Protein AF-A0A2W1LU30-F1 (afdb_monomer)

Sequence (234 aa):
MCTVCAIFALTLAGCGSKTKSFQGQIEEITTDKLVVDCTDEVNKGKKGDINAIGYGCSVQLTPVTTYSDEAGNKLAVKDLTDGAMVNITLAKPVNIRSGFESDKPLVLTAQEVVVLSRSPVTSVDQIIAAIEGQGITLSERASRSKSVFERTLQGVEPEVFTIPDEGELYIFAFSSEQEQLEGWSEFLDQTATADMVAYKNYNIDSFLILFAYKNLETDADRKIQHAIDELSEW

Nearest PDB structures (foldseek):
  8utm-assembly1_E  TM=4.366E-01  e=1.697E-01  synthetic construct
  3ab4-assembly1_B  TM=3.928E-01  e=1.509E-01  Corynebacterium glutamicum
  1qys-assembly1_A  TM=6.925E-01  e=3.432E+00  unclassified
  2n4e-assembly1_A  TM=6.036E-01  e=2.272E+00  synthetic construct
  3ab2-assembly3_L  TM=3.225E-01  e=6.587E-01  Corynebacterium glutamicum

Secondary structure (DSSP, 8-state):
--------------S-PPEEEEEEEEEEE-SSEEEEE-HHHHHTT--SPPPSS--EEEEE--TT-EEEETT--B--GGG--TT-EEEEEEEEEE-HHHHHHSSSPP-EEEEEEEEEEPPPP--HHHHHHHHHHTTPPPEEE---S-SGGGS-BTTBPPEEEEETTTEEEEEEE-SSHHHHHHHHHHHHHHHTTS-PPPEEEEEETTEEEEEEES-SS-SHHHHHHHHHHHHH--

Mean predicted aligned error: 12.01 Å

Solvent-accessible surface area (backbone atoms only — not comparable to full-atom values): 13619 Å² total; per-residue (Å²): 144,82,88,76,85,80,75,80,77,82,76,82,76,77,60,92,63,56,40,44,59,52,65,30,37,28,74,42,80,56,100,49,36,36,30,27,40,33,42,67,64,45,50,57,80,65,83,77,92,75,74,95,67,82,38,74,41,61,30,34,54,50,98,77,40,44,40,25,41,82,87,64,51,80,52,54,81,85,71,61,52,67,53,16,33,30,40,40,31,38,68,59,65,42,52,63,39,55,34,79,77,39,98,50,89,63,85,42,43,40,37,32,41,33,40,73,42,75,40,73,73,85,51,69,66,60,55,50,54,36,32,38,71,59,75,46,64,80,39,82,46,84,85,79,76,79,51,85,76,52,50,66,38,90,85,38,62,45,50,37,31,37,34,84,90,42,31,38,39,27,41,34,76,44,97,33,46,68,54,26,53,50,25,50,53,47,51,52,63,76,42,71,85,54,93,70,74,59,66,51,78,48,78,55,65,20,29,40,35,38,40,38,49,68,46,91,90,51,68,59,60,62,37,45,48,50,26,52,42,58,68,74,54,129

Organism: NCBI:txid1803190

pLDDT: mean 86.54, std 13.85, range [30.64, 97.94]

Radius of gyration: 23.98 Å; Cα contacts (8 Å, |Δi|>4): 407; chains: 1; bounding box: 54×62×62 Å

Structure (mmCIF, N/CA/C/O backbone):
data_AF-A0A2W1LU30-F1
#
_entry.id   AF-A0A2W1LU30-F1
#
loop_
_atom_site.group_PDB
_atom_site.id
_atom_site.type_symbol
_atom_site.label_atom_id
_atom_site.label_alt_id
_atom_site.label_comp_id
_atom_site.label_asym_id
_atom_site.label_entity_id
_atom_site.label_seq_id
_atom_site.pdbx_PDB_ins_code
_atom_site.Cartn_x
_atom_site.Cartn_y
_atom_site.Cartn_z
_atom_site.occupancy
_atom_site.B_iso_or_equiv
_atom_site.auth_seq_id
_atom_site.auth_comp_id
_atom_site.auth_asym_id
_atom_site.auth_atom_id
_atom_site.pdbx_PDB_model_num
ATOM 1 N N . MET A 1 1 ? 6.811 -47.210 32.006 1.00 44.22 1 MET A N 1
ATOM 2 C CA . MET A 1 1 ? 5.354 -47.144 32.248 1.00 44.22 1 MET A CA 1
ATOM 3 C C . MET A 1 1 ? 5.058 -45.879 33.030 1.00 44.22 1 MET A C 1
ATOM 5 O O . MET A 1 1 ? 5.464 -45.808 34.177 1.00 44.22 1 MET A O 1
ATOM 9 N N . CYS A 1 2 ? 4.437 -44.887 32.396 1.00 30.64 2 CYS A N 1
ATOM 10 C CA . CYS A 1 2 ? 3.385 -44.057 32.989 1.00 30.64 2 CYS A CA 1
ATOM 11 C C . CYS A 1 2 ? 2.866 -43.108 31.909 1.00 30.64 2 CYS A C 1
ATOM 13 O O . CYS A 1 2 ? 3.496 -42.122 31.542 1.00 30.64 2 CYS A O 1
ATOM 15 N N . THR A 1 3 ? 1.723 -43.506 31.372 1.00 44.31 3 THR A N 1
ATOM 16 C CA . THR A 1 3 ? 0.803 -42.725 30.562 1.00 44.31 3 THR A CA 1
ATOM 17 C C . THR A 1 3 ? 0.404 -41.454 31.301 1.00 44.31 3 THR A C 1
ATOM 19 O O . THR A 1 3 ? -0.128 -41.550 32.402 1.00 44.31 3 THR A O 1
ATOM 22 N N . VAL A 1 4 ? 0.553 -40.292 30.667 1.00 39.97 4 VAL A N 1
ATOM 23 C CA . VAL A 1 4 ? -0.353 -39.160 30.897 1.00 39.97 4 VAL A CA 1
ATOM 24 C C . VAL A 1 4 ? -0.653 -38.540 29.535 1.00 39.97 4 VAL A C 1
ATOM 26 O O . VAL A 1 4 ? 0.064 -37.677 29.040 1.00 39.97 4 VAL A O 1
ATOM 29 N N . CYS A 1 5 ? -1.719 -39.038 28.907 1.00 45.41 5 CYS A N 1
ATOM 30 C CA . CYS A 1 5 ? -2.469 -38.285 27.910 1.00 45.41 5 CYS A CA 1
ATOM 31 C C . CYS A 1 5 ? -3.043 -37.056 28.619 1.00 45.41 5 CYS A C 1
ATOM 33 O O . CYS A 1 5 ? -4.018 -37.170 29.364 1.00 45.41 5 CYS A O 1
ATOM 35 N N . ALA A 1 6 ? -2.422 -35.895 28.424 1.00 42.22 6 ALA A N 1
ATOM 36 C CA . ALA A 1 6 ? -3.012 -34.625 28.812 1.00 42.22 6 ALA A CA 1
ATOM 37 C C . ALA A 1 6 ? -4.160 -34.328 27.839 1.00 42.22 6 ALA A C 1
ATOM 39 O O . ALA A 1 6 ? -3.969 -33.793 26.750 1.00 42.22 6 ALA A O 1
ATOM 40 N N . ILE A 1 7 ? -5.357 -34.758 28.234 1.00 44.28 7 ILE A N 1
ATOM 41 C CA . ILE A 1 7 ? -6.623 -34.352 27.635 1.00 44.28 7 ILE A CA 1
ATOM 42 C C . ILE A 1 7 ? -6.703 -32.833 27.800 1.00 44.28 7 ILE A C 1
ATOM 44 O O . ILE A 1 7 ? -6.931 -32.332 28.902 1.00 44.28 7 ILE A O 1
ATOM 48 N N . PHE A 1 8 ? -6.473 -32.101 26.710 1.00 39.50 8 PHE A N 1
ATOM 49 C CA . PHE A 1 8 ? -6.792 -30.683 26.617 1.00 39.50 8 PHE A CA 1
ATOM 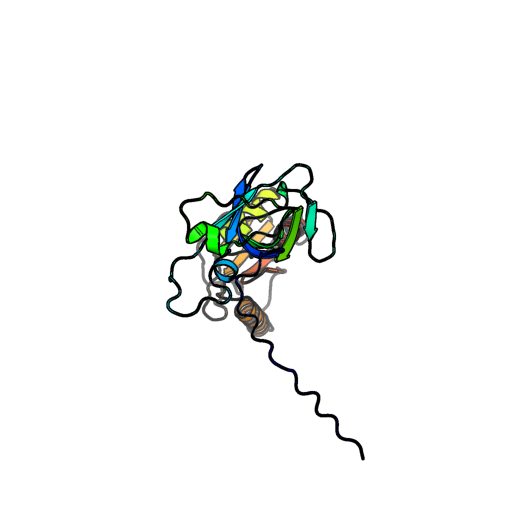50 C C . PHE A 1 8 ? -8.313 -30.565 26.741 1.00 39.50 8 PHE A C 1
ATOM 52 O O . PHE A 1 8 ? -9.061 -30.821 25.798 1.00 39.50 8 PHE A O 1
ATOM 59 N N . ALA A 1 9 ? -8.781 -30.264 27.950 1.00 44.22 9 ALA A N 1
ATOM 60 C CA . ALA A 1 9 ? -10.170 -29.935 28.192 1.00 44.22 9 ALA A CA 1
ATOM 61 C C . ALA A 1 9 ? -10.486 -28.652 27.414 1.00 44.22 9 ALA A C 1
ATOM 63 O O . ALA A 1 9 ? -10.061 -27.561 27.789 1.00 44.22 9 ALA A O 1
ATOM 64 N N . LEU A 1 10 ? -11.220 -28.805 26.311 1.00 48.62 10 LEU A N 1
ATOM 65 C CA . LEU A 1 10 ? -11.908 -27.727 25.612 1.00 48.62 10 LEU A CA 1
ATOM 66 C C . LEU A 1 10 ? -12.890 -27.078 26.590 1.00 48.62 10 LEU A C 1
ATOM 68 O O . LEU A 1 10 ? -14.040 -27.499 26.724 1.00 48.62 10 LEU A O 1
ATOM 72 N N . THR A 1 11 ? -12.442 -26.049 27.303 1.00 43.38 11 THR A N 1
ATOM 73 C CA . THR A 1 11 ? -13.349 -25.174 28.036 1.00 43.38 11 THR A CA 1
ATOM 74 C C . THR A 1 11 ? -14.041 -24.277 27.022 1.00 43.38 11 THR A C 1
ATOM 76 O O . THR A 1 11 ? -13.535 -23.224 26.641 1.00 43.38 11 THR A O 1
ATOM 79 N N . LEU A 1 12 ? -15.218 -24.716 26.580 1.00 43.59 12 LEU A N 1
ATOM 80 C CA . LEU A 1 12 ? -16.233 -23.879 25.951 1.00 43.59 12 LEU A CA 1
ATOM 81 C C . LEU A 1 12 ? -16.705 -22.824 26.965 1.00 43.59 12 LEU A C 1
ATOM 83 O O . LEU A 1 12 ? -17.729 -22.987 27.628 1.00 43.59 12 LEU A O 1
ATOM 87 N N . ALA A 1 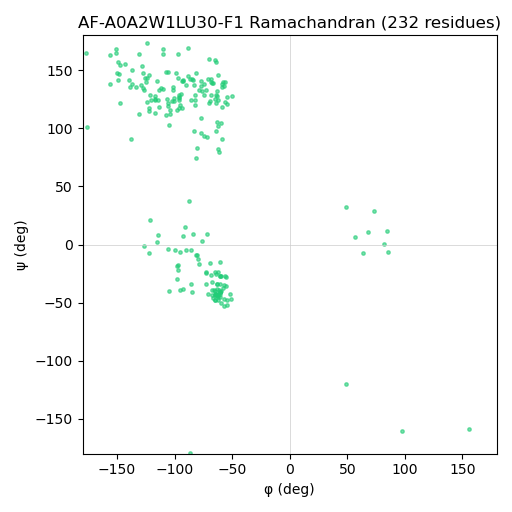13 ? -15.953 -21.734 27.103 1.00 44.53 13 ALA A N 1
ATOM 88 C CA . ALA A 1 13 ? -16.384 -20.553 27.839 1.00 44.53 13 ALA A CA 1
ATOM 89 C C . ALA A 1 13 ? -17.291 -19.697 26.940 1.00 44.53 13 ALA A C 1
ATOM 91 O O . ALA A 1 13 ? -16.897 -18.663 26.413 1.00 44.53 13 ALA A O 1
ATOM 92 N N . GLY A 1 14 ? -18.528 -20.157 26.750 1.00 45.84 14 GLY A N 1
ATOM 93 C CA . GLY A 1 14 ? -19.616 -19.343 26.216 1.00 45.84 14 GLY A CA 1
ATOM 94 C C . GLY A 1 14 ? -20.212 -18.475 27.322 1.00 45.84 14 GLY A C 1
ATOM 95 O O . GLY A 1 14 ? -21.216 -18.844 27.921 1.00 45.84 14 GLY A O 1
ATOM 96 N N . CYS A 1 15 ? -19.585 -17.337 27.596 1.00 45.91 15 CYS A N 1
ATOM 97 C CA . CYS A 1 15 ? -20.133 -16.238 28.391 1.00 45.91 15 CYS A CA 1
ATOM 98 C C . CYS A 1 15 ? -19.730 -14.955 27.667 1.00 45.91 15 CYS A C 1
ATOM 100 O O . CYS A 1 15 ? -18.585 -14.875 27.237 1.00 45.91 15 CYS A O 1
ATOM 102 N N . GLY A 1 16 ? -20.638 -13.984 27.512 1.00 57.25 16 GLY A N 1
ATOM 103 C CA . GLY A 1 16 ? -20.358 -12.689 26.875 1.00 57.25 16 GLY A CA 1
ATOM 104 C C . GLY A 1 16 ? -19.286 -11.922 27.648 1.00 57.25 16 GLY A C 1
ATOM 105 O O . GLY A 1 16 ? -19.589 -11.083 28.498 1.00 57.25 16 GLY A O 1
ATOM 106 N N . SER A 1 17 ? -18.031 -12.296 27.425 1.00 70.25 17 SER A N 1
ATOM 107 C CA . SER A 1 17 ? -16.876 -11.816 28.153 1.00 70.25 17 SER A CA 1
ATOM 108 C C . SER A 1 17 ? -16.611 -10.392 27.722 1.00 70.25 17 SER A C 1
ATOM 110 O O . SER A 1 17 ? -16.597 -10.095 26.532 1.00 70.25 17 SER A O 1
ATOM 112 N N . LYS A 1 18 ? -16.395 -9.508 28.693 1.00 86.44 18 LYS A N 1
ATOM 113 C CA . LYS A 1 18 ? -15.939 -8.154 28.403 1.00 86.44 18 LYS A CA 1
ATOM 114 C C . LYS A 1 18 ? -14.646 -8.239 27.593 1.00 86.44 18 LYS A C 1
ATOM 116 O O . LYS A 1 18 ? -13.671 -8.833 28.050 1.00 86.44 18 LYS A O 1
ATOM 121 N N . THR A 1 19 ? -14.657 -7.637 26.420 1.00 89.94 19 THR A N 1
ATOM 122 C CA . THR A 1 19 ? -13.516 -7.502 25.530 1.00 89.94 19 THR A CA 1
ATOM 123 C C . THR A 1 19 ? -12.535 -6.528 26.160 1.00 89.94 19 THR A C 1
ATOM 125 O O . THR A 1 19 ? -12.902 -5.397 26.474 1.00 89.94 19 THR A O 1
ATOM 128 N N . LYS A 1 20 ? -11.298 -6.972 26.389 1.00 94.31 20 LYS A N 1
ATOM 129 C CA . LYS A 1 20 ? -10.189 -6.092 26.786 1.00 94.31 20 LYS A CA 1
ATOM 130 C C . LYS A 1 20 ? -9.415 -5.607 25.564 1.00 94.31 20 LYS A C 1
ATOM 132 O O . LYS A 1 20 ? -9.006 -4.454 25.538 1.00 94.31 20 LYS A O 1
ATOM 137 N N . SER A 1 21 ? -9.242 -6.477 24.579 1.00 95.31 21 SER A N 1
ATOM 138 C CA . SER A 1 21 ? -8.640 -6.148 23.298 1.00 95.31 21 SER A CA 1
ATOM 139 C C . SER A 1 21 ? -9.325 -6.908 22.17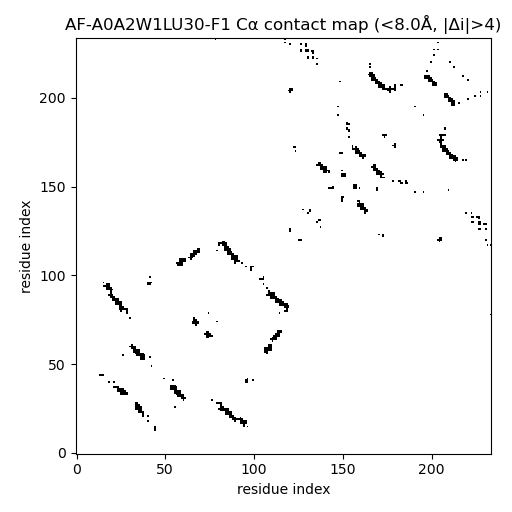2 1.00 95.31 21 SER A C 1
ATOM 141 O O . SER A 1 21 ? -9.919 -7.962 22.420 1.00 95.31 21 SER A O 1
ATOM 143 N N . PHE A 1 22 ? -9.252 -6.366 20.964 1.00 95.31 22 PHE A N 1
ATOM 144 C CA . PHE A 1 22 ? -9.747 -6.997 19.747 1.00 95.31 22 PHE A CA 1
ATOM 145 C C . PHE A 1 22 ? -8.905 -6.559 18.552 1.00 95.31 22 PHE A C 1
ATOM 147 O O . PHE A 1 22 ? -8.265 -5.509 18.595 1.00 95.31 22 PHE A O 1
ATOM 154 N N . GLN A 1 23 ? -8.918 -7.376 17.505 1.00 94.94 23 GLN A N 1
ATOM 155 C CA . GLN A 1 23 ? -8.247 -7.081 16.247 1.00 94.94 23 GLN A CA 1
ATOM 156 C C . GLN A 1 23 ? -9.272 -6.707 15.185 1.00 94.94 23 GLN A C 1
ATOM 158 O O . GLN A 1 23 ? -10.395 -7.210 15.226 1.00 94.94 23 GLN A O 1
ATOM 163 N N . GLY A 1 24 ? -8.875 -5.843 14.259 1.00 92.50 24 GLY A N 1
ATOM 164 C CA . GLY A 1 24 ? -9.727 -5.423 13.160 1.00 92.50 24 GLY A CA 1
ATOM 165 C C . GLY A 1 24 ? -9.020 -4.493 12.191 1.00 92.50 24 GLY A C 1
ATOM 166 O O . GLY A 1 24 ? -7.963 -3.943 12.507 1.00 92.50 24 GLY A O 1
ATOM 167 N N . GLN A 1 25 ? -9.617 -4.329 11.017 1.00 92.12 25 GLN A N 1
ATOM 168 C CA . GLN A 1 25 ? -9.127 -3.417 9.994 1.00 92.12 25 GLN A CA 1
ATOM 169 C C . GLN A 1 25 ? -9.628 -1.999 10.275 1.00 92.12 25 GLN A C 1
ATOM 171 O O . GLN A 1 25 ? -10.789 -1.816 10.638 1.00 92.12 25 GLN A O 1
ATOM 176 N N . ILE A 1 26 ? -8.772 -0.992 10.117 1.00 93.81 26 ILE A N 1
ATOM 177 C CA . ILE A 1 26 ? -9.197 0.408 10.168 1.00 93.81 26 ILE A CA 1
ATOM 178 C C . ILE A 1 26 ? -10.058 0.719 8.935 1.00 93.81 26 ILE A C 1
ATOM 180 O O . ILE A 1 26 ? -9.606 0.551 7.807 1.00 93.81 26 ILE A O 1
ATOM 184 N N . GLU A 1 27 ? -11.279 1.200 9.153 1.00 90.50 27 GLU A N 1
ATOM 185 C CA . GLU A 1 27 ? -12.210 1.639 8.103 1.00 90.50 27 GLU A CA 1
ATOM 186 C C . GLU A 1 27 ? -12.194 3.164 7.905 1.00 90.50 27 GLU A C 1
ATOM 188 O O . GLU A 1 27 ? -12.477 3.646 6.812 1.00 90.50 27 GLU A O 1
ATOM 193 N N . GLU A 1 28 ? -11.908 3.923 8.968 1.00 91.56 28 GLU A N 1
ATOM 194 C CA . GLU A 1 28 ? -11.875 5.391 8.952 1.00 91.56 28 GLU A CA 1
ATOM 195 C C . GLU A 1 28 ? -10.970 5.922 10.076 1.00 91.56 28 GLU A C 1
ATOM 197 O O . GLU A 1 28 ? -11.068 5.472 11.228 1.00 91.56 28 GLU A O 1
ATOM 202 N N . ILE A 1 29 ? -10.158 6.940 9.776 1.00 91.38 29 ILE A N 1
ATOM 203 C CA . ILE A 1 29 ? -9.326 7.661 10.751 1.00 91.38 29 ILE A CA 1
ATOM 204 C C . ILE A 1 29 ? -9.747 9.132 10.854 1.00 91.38 29 ILE A C 1
ATOM 206 O O . ILE A 1 29 ? -9.768 9.869 9.870 1.00 91.38 29 ILE A O 1
ATOM 210 N N . THR A 1 30 ? -9.993 9.602 12.079 1.00 88.12 30 THR A N 1
ATOM 211 C CA . THR A 1 30 ? -10.081 11.032 12.414 1.00 88.12 30 THR A CA 1
ATOM 212 C C . THR A 1 30 ? -9.101 11.387 13.533 1.00 88.12 30 THR A C 1
ATOM 214 O O . THR A 1 30 ? -8.460 10.530 14.138 1.00 88.12 30 THR A O 1
ATOM 217 N N . THR A 1 31 ? -8.980 12.679 13.850 1.00 83.62 31 THR A N 1
ATOM 218 C CA . THR A 1 31 ? -8.048 13.182 14.876 1.00 83.62 31 THR A CA 1
ATOM 219 C C . THR A 1 31 ? -8.305 12.614 16.278 1.00 83.62 31 THR A C 1
ATOM 221 O O . THR A 1 31 ? -7.398 12.567 17.106 1.00 83.62 31 THR A O 1
ATOM 224 N N . ASP A 1 32 ? -9.544 12.225 16.571 1.00 92.88 32 ASP A N 1
ATOM 225 C CA . ASP A 1 32 ? -10.025 11.823 17.894 1.00 92.88 32 ASP A CA 1
ATOM 226 C C . ASP A 1 32 ? -10.717 10.450 17.908 1.00 92.88 32 ASP A C 1
ATOM 228 O O . ASP A 1 32 ? -11.145 9.985 18.970 1.00 92.88 32 ASP A O 1
ATOM 232 N N . LYS A 1 33 ? -10.830 9.780 16.757 1.00 94.25 33 LYS A N 1
ATOM 233 C CA . LYS A 1 33 ? -11.572 8.527 16.617 1.00 94.25 33 LYS A CA 1
ATOM 234 C C . LYS A 1 33 ? -10.972 7.641 15.522 1.00 94.25 33 LYS A C 1
ATOM 236 O O . LYS A 1 33 ? -10.515 8.127 14.497 1.00 94.25 33 LYS A O 1
ATOM 241 N N . LEU A 1 34 ? -11.062 6.333 15.728 1.00 94.25 34 LEU A N 1
ATOM 242 C CA . LEU A 1 34 ? -10.897 5.305 14.702 1.00 94.25 34 LEU A CA 1
ATOM 243 C C . LEU A 1 34 ? -12.225 4.572 14.524 1.00 94.25 34 LEU A C 1
ATOM 245 O O . LEU A 1 34 ? -12.905 4.286 15.514 1.00 94.25 34 LEU A O 1
ATOM 249 N N . VAL A 1 35 ? -12.597 4.242 13.294 1.00 94.81 35 VAL A N 1
ATOM 250 C CA . VAL A 1 35 ? -13.593 3.198 13.031 1.00 94.81 35 VAL A CA 1
ATOM 251 C C . VAL A 1 35 ? -12.831 1.943 12.644 1.00 94.81 35 VAL A C 1
ATOM 253 O O . VAL A 1 35 ? -11.998 1.983 11.746 1.00 94.81 35 VAL A O 1
ATOM 256 N N . VAL A 1 36 ? -13.066 0.853 13.369 1.00 95.00 36 VAL A N 1
ATOM 257 C CA . VAL A 1 36 ? -12.367 -0.423 13.173 1.00 95.00 36 VAL A CA 1
ATOM 258 C C . VAL A 1 36 ? -13.397 -1.528 13.003 1.00 95.00 36 VAL A C 1
ATOM 260 O O . VAL A 1 36 ? -14.336 -1.593 13.802 1.00 95.00 36 VAL A O 1
ATOM 263 N N . ASP A 1 37 ? -13.213 -2.407 12.021 1.00 93.44 37 ASP A N 1
ATOM 264 C CA . ASP A 1 37 ? -14.049 -3.597 11.862 1.00 93.44 37 ASP A CA 1
ATOM 265 C C . ASP A 1 37 ? -13.960 -4.460 13.129 1.00 93.44 37 ASP A C 1
ATOM 267 O O . ASP A 1 37 ? -12.898 -4.932 13.531 1.00 93.44 37 ASP A O 1
ATOM 271 N N . CYS A 1 38 ? -15.092 -4.644 13.798 1.00 93.00 38 CYS A N 1
ATOM 272 C CA . CYS A 1 38 ? -15.219 -5.464 14.993 1.00 93.00 38 CYS A CA 1
ATOM 273 C C . CYS A 1 38 ? -16.242 -6.590 14.819 1.00 93.00 38 CYS A C 1
ATOM 275 O O . CYS A 1 38 ? -16.746 -7.127 15.811 1.00 93.00 38 CYS A O 1
ATOM 277 N N . THR A 1 39 ? -16.542 -6.969 13.574 1.00 90.44 39 THR A N 1
ATOM 278 C CA . THR A 1 39 ? -17.515 -8.009 13.208 1.00 90.44 39 THR A CA 1
ATOM 279 C C . THR A 1 39 ? -17.282 -9.311 13.964 1.00 90.44 39 THR A C 1
ATOM 281 O O . THR A 1 39 ? -18.224 -9.872 14.539 1.00 90.44 39 THR A O 1
ATOM 284 N N . ASP A 1 40 ? -16.034 -9.768 14.026 1.00 89.56 40 ASP A N 1
ATOM 285 C CA . ASP A 1 40 ? -15.670 -11.001 14.721 1.00 89.56 40 ASP A CA 1
ATOM 286 C C . ASP A 1 40 ? -15.921 -10.905 16.226 1.00 89.56 40 ASP A C 1
ATOM 288 O O . ASP A 1 40 ? -16.476 -11.824 16.835 1.00 89.56 40 ASP A O 1
ATOM 292 N N . GLU A 1 41 ? -15.581 -9.772 16.842 1.00 90.50 41 GLU A N 1
ATOM 293 C CA . GLU A 1 41 ? -15.746 -9.581 18.282 1.00 90.50 41 GLU A CA 1
ATOM 294 C C . GLU A 1 41 ? -17.224 -9.403 18.671 1.00 90.50 41 GLU A C 1
ATOM 296 O O . GLU A 1 41 ? -17.653 -9.905 19.713 1.00 90.50 41 GLU A O 1
ATOM 301 N N . VAL A 1 42 ? -18.037 -8.767 17.819 1.00 89.12 42 VAL A N 1
ATOM 302 C CA . VAL A 1 42 ? -19.498 -8.669 17.991 1.00 89.12 42 VAL A CA 1
ATOM 303 C C . VAL A 1 42 ? -20.155 -10.047 17.915 1.00 89.12 42 VAL A C 1
ATOM 305 O O . VAL A 1 42 ? -21.036 -10.365 18.721 1.00 89.12 42 VAL A O 1
ATOM 308 N N . ASN A 1 43 ? -19.727 -10.884 16.970 1.00 87.25 43 ASN A N 1
ATOM 309 C CA . ASN A 1 43 ? -20.294 -12.217 16.763 1.00 87.25 43 ASN A CA 1
ATOM 310 C C . ASN A 1 43 ? -19.661 -13.301 17.647 1.00 87.25 43 ASN A C 1
ATOM 312 O O . ASN A 1 43 ? -20.144 -14.438 17.685 1.00 87.25 43 ASN A O 1
ATOM 316 N N . LYS A 1 44 ? -18.626 -12.962 18.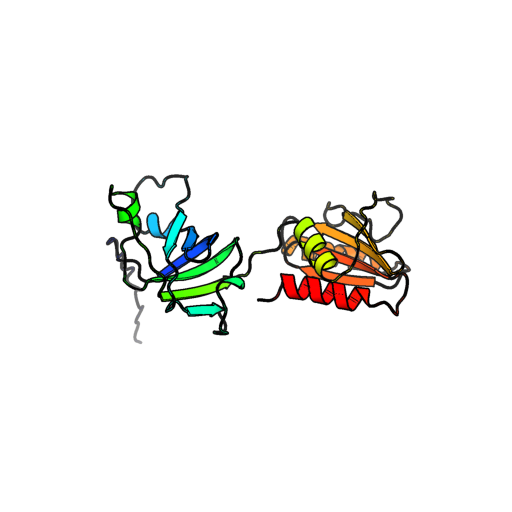416 1.00 85.44 44 LYS A N 1
ATOM 317 C CA . LYS A 1 44 ? -17.901 -13.890 19.280 1.00 85.44 44 LYS A CA 1
ATOM 318 C C . LYS A 1 44 ? -18.824 -14.630 20.241 1.00 85.44 44 LYS A C 1
ATOM 320 O O . LYS A 1 44 ? -19.541 -14.050 21.060 1.00 85.44 44 LYS A O 1
ATOM 325 N N . GLY A 1 45 ? -18.806 -15.958 20.140 1.00 78.81 45 GLY A N 1
ATOM 326 C CA . GLY A 1 45 ? -19.620 -16.843 20.975 1.00 78.81 45 GLY A CA 1
ATOM 327 C C . GLY A 1 45 ? -21.132 -16.761 20.720 1.00 78.81 45 GLY A C 1
ATOM 328 O O . GLY A 1 45 ? -21.905 -17.317 21.506 1.00 78.81 45 GLY A O 1
ATOM 329 N N . LYS A 1 46 ? -21.583 -16.084 19.653 1.00 81.06 46 LYS A N 1
ATOM 330 C CA . LYS A 1 46 ? -22.990 -16.079 19.240 1.00 81.06 46 LYS A CA 1
ATOM 331 C C . LYS A 1 46 ? -23.393 -17.465 18.731 1.00 81.06 46 LYS A C 1
ATOM 333 O O . LYS A 1 46 ? -22.633 -18.153 18.060 1.00 81.06 46 LYS A O 1
ATOM 338 N N . LYS A 1 47 ? -24.607 -17.884 19.091 1.00 77.31 47 LYS A N 1
ATOM 339 C CA . LYS A 1 47 ? -25.252 -19.100 18.584 1.00 77.31 47 LYS A CA 1
ATOM 340 C C . LYS A 1 47 ? -26.441 -18.674 17.724 1.00 77.31 47 LYS A C 1
ATOM 342 O O . LYS A 1 47 ? -27.208 -17.824 18.171 1.00 77.31 47 LYS A O 1
ATOM 347 N N . GLY A 1 48 ? -26.599 -19.275 16.547 1.00 74.25 48 GLY A N 1
ATOM 348 C CA . GLY A 1 48 ? -27.647 -18.920 15.581 1.00 74.25 48 GLY A CA 1
ATOM 349 C C . GLY A 1 48 ? -27.152 -17.968 14.492 1.00 74.25 48 GLY A C 1
ATOM 350 O O . GLY A 1 48 ? -25.948 -17.881 14.260 1.00 74.25 48 GLY A O 1
ATOM 351 N N . ASP A 1 49 ? -28.081 -17.278 13.832 1.00 74.25 49 ASP A N 1
ATOM 352 C CA . ASP A 1 49 ? -27.787 -16.505 12.623 1.00 74.25 49 ASP A CA 1
ATOM 353 C C . ASP A 1 49 ? -26.820 -15.339 12.889 1.00 74.25 49 ASP A C 1
ATOM 355 O O . ASP A 1 49 ? -27.000 -14.509 13.794 1.00 74.25 49 ASP A O 1
ATOM 359 N N . ILE A 1 50 ? -25.771 -15.283 12.072 1.00 75.62 50 ILE A N 1
ATOM 360 C CA . ILE A 1 50 ? -24.827 -14.172 11.990 1.00 75.62 50 ILE A CA 1
ATOM 361 C C . ILE A 1 50 ? -25.290 -13.289 10.833 1.00 75.62 50 ILE A C 1
ATOM 363 O O . ILE A 1 50 ? -25.557 -13.783 9.738 1.00 75.62 50 ILE A O 1
ATOM 367 N N . ASN A 1 51 ? -25.432 -11.989 11.088 1.00 67.31 51 ASN A N 1
ATOM 368 C CA . ASN A 1 51 ? -25.790 -11.049 10.033 1.00 67.31 51 ASN A CA 1
ATOM 369 C C . ASN A 1 51 ? -24.626 -10.9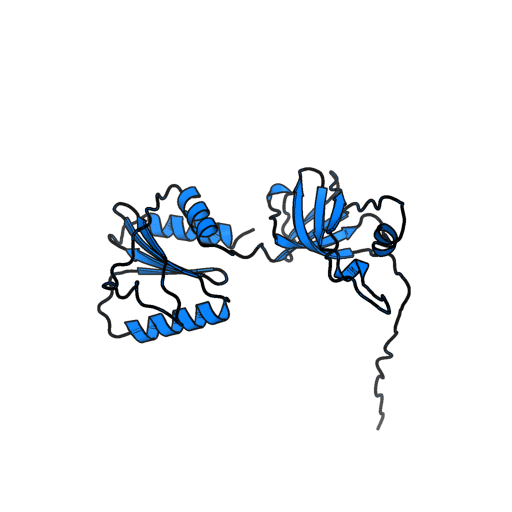50 9.042 1.00 67.31 51 ASN A C 1
ATOM 371 O O . ASN A 1 51 ? -23.478 -10.857 9.459 1.00 67.31 51 ASN A O 1
ATOM 375 N N . ALA A 1 52 ? -24.930 -10.910 7.746 1.00 61.69 52 ALA A N 1
ATOM 376 C CA . ALA A 1 52 ? -23.925 -10.744 6.691 1.00 61.69 52 ALA A CA 1
ATOM 377 C C . ALA A 1 52 ? -23.402 -9.297 6.557 1.00 61.69 52 ALA A C 1
ATOM 379 O O . ALA A 1 52 ? -22.638 -9.003 5.645 1.00 61.69 52 ALA A O 1
ATOM 380 N N . ILE A 1 53 ? -23.852 -8.384 7.423 1.00 72.06 53 ILE A N 1
ATOM 381 C CA . ILE A 1 53 ? -23.445 -6.977 7.433 1.00 72.06 53 ILE A CA 1
ATOM 382 C C . ILE A 1 53 ? -22.327 -6.834 8.468 1.00 72.06 53 ILE A C 1
ATOM 384 O O . ILE A 1 53 ? -22.511 -7.251 9.614 1.00 72.06 53 ILE A O 1
ATOM 388 N N . GLY A 1 54 ? -21.193 -6.265 8.054 1.00 80.81 54 GLY A N 1
ATOM 389 C CA . GLY A 1 54 ? -20.065 -5.969 8.937 1.00 80.81 54 GLY A CA 1
ATOM 390 C C . GLY A 1 54 ? -20.410 -4.929 10.008 1.00 80.81 54 GLY A C 1
ATOM 391 O O . GLY A 1 54 ? -21.354 -4.147 9.863 1.00 80.81 54 GLY A O 1
ATOM 392 N N . TYR A 1 55 ? -19.659 -4.939 11.105 1.00 88.56 55 TYR A N 1
ATOM 393 C CA . TYR A 1 55 ? -19.846 -4.053 12.249 1.00 88.56 55 TYR A CA 1
ATOM 394 C C . TYR A 1 55 ? -18.621 -3.159 12.446 1.00 88.56 55 TYR A C 1
ATOM 396 O O . TYR A 1 55 ? -17.578 -3.635 12.881 1.00 88.56 55 TYR A O 1
ATOM 404 N N . GLY A 1 56 ? -18.785 -1.852 12.233 1.00 91.50 56 GLY A N 1
ATOM 405 C CA . GLY A 1 56 ? -17.765 -0.852 12.552 1.00 91.50 56 GLY A CA 1
ATOM 406 C C . GLY A 1 56 ? -17.843 -0.394 14.012 1.00 91.50 56 GLY A C 1
ATOM 407 O O . GLY A 1 56 ? -18.877 0.090 14.487 1.00 91.50 56 GLY A O 1
ATOM 408 N N . CYS A 1 57 ? -16.738 -0.508 14.741 1.00 93.44 57 CYS A N 1
ATOM 409 C CA . CYS A 1 57 ? -16.591 -0.022 16.107 1.00 93.44 57 CYS A CA 1
ATOM 410 C C . CYS A 1 57 ? -15.934 1.359 16.127 1.00 93.44 57 CYS A C 1
ATOM 412 O O . CYS A 1 57 ? -14.769 1.509 15.775 1.00 93.44 57 CYS A O 1
ATOM 414 N N . SER A 1 58 ? -16.658 2.368 16.618 1.00 94.25 58 SER A N 1
ATOM 415 C CA . SER A 1 58 ? -16.096 3.698 16.882 1.00 94.25 58 SER A CA 1
ATOM 416 C C . SER A 1 58 ? -15.272 3.701 18.174 1.00 94.25 58 SER A C 1
ATOM 418 O O . SER A 1 58 ? -15.821 3.629 19.277 1.00 94.25 58 SER A O 1
ATOM 420 N N . VAL A 1 59 ? -13.953 3.806 18.036 1.00 96.44 59 VAL A N 1
ATOM 421 C CA . VAL A 1 59 ? -12.969 3.825 19.121 1.00 96.44 59 VAL A CA 1
ATOM 422 C C . VAL A 1 59 ? -12.431 5.240 19.311 1.00 96.44 59 VAL A C 1
ATOM 424 O O . VAL A 1 59 ? -11.823 5.805 18.412 1.00 96.44 59 VAL A O 1
ATOM 427 N N . GLN A 1 60 ? -12.626 5.817 20.493 1.00 96.75 60 GLN A N 1
ATOM 428 C CA . GLN A 1 60 ? -12.100 7.131 20.855 1.00 96.75 60 GLN A CA 1
ATOM 429 C C . GLN A 1 60 ? -10.603 7.071 21.158 1.00 96.75 60 GLN A C 1
ATOM 431 O O . GLN A 1 60 ? -10.152 6.242 21.960 1.00 96.75 60 GLN A O 1
ATOM 436 N N . LEU A 1 61 ? -9.871 8.010 20.568 1.00 95.69 61 LEU A N 1
ATOM 437 C CA . LEU A 1 61 ? -8.469 8.285 20.836 1.00 95.69 61 LEU A CA 1
ATOM 438 C C . LEU A 1 61 ? -8.354 9.379 21.900 1.00 95.69 61 LEU A C 1
ATOM 440 O O . LEU A 1 61 ? -9.124 10.337 21.933 1.00 95.69 61 LEU A O 1
ATOM 444 N N . THR A 1 62 ? -7.384 9.241 22.798 1.00 95.00 62 THR A N 1
ATOM 445 C CA . THR A 1 62 ? -7.150 10.200 23.885 1.00 95.00 62 THR A CA 1
ATOM 446 C C . THR A 1 62 ? -5.675 10.591 23.946 1.00 95.00 62 THR A C 1
ATOM 448 O O . THR A 1 62 ? -4.833 9.860 23.426 1.00 95.00 62 THR A O 1
ATOM 451 N N . PRO A 1 63 ? -5.307 11.682 24.645 1.00 94.25 63 PRO A N 1
ATOM 452 C CA . PRO A 1 63 ? -3.900 12.062 24.805 1.00 94.25 63 PRO A CA 1
ATOM 453 C C . PRO A 1 63 ? -3.022 11.018 25.513 1.00 94.25 63 PRO A C 1
ATOM 455 O O . PRO A 1 63 ? -1.802 11.142 25.493 1.00 94.25 63 PRO A O 1
ATOM 458 N N . VAL A 1 64 ? -3.626 10.027 26.180 1.00 94.31 64 VAL A N 1
ATOM 459 C CA . VAL A 1 64 ? -2.910 8.932 26.855 1.00 94.31 64 VAL A CA 1
ATOM 460 C C . VAL A 1 64 ? -2.869 7.646 26.030 1.00 94.31 64 VAL A C 1
ATOM 462 O O . VAL A 1 64 ? -2.249 6.681 26.468 1.00 94.31 64 VAL A O 1
ATOM 465 N N . THR A 1 65 ? -3.538 7.612 24.874 1.00 96.50 65 THR A N 1
ATOM 466 C CA . THR A 1 65 ? -3.509 6.462 23.971 1.00 96.50 65 THR A CA 1
ATOM 467 C C . THR A 1 65 ? -2.111 6.330 23.372 1.00 96.50 65 THR A C 1
ATOM 469 O O . THR A 1 65 ? -1.560 7.305 22.860 1.00 96.50 65 THR A O 1
ATOM 472 N N . THR A 1 66 ? -1.529 5.135 23.457 1.00 97.12 66 THR A N 1
ATOM 473 C CA . THR A 1 66 ? -0.219 4.824 22.871 1.00 97.12 66 THR A CA 1
ATOM 474 C C . THR A 1 66 ? -0.370 4.119 21.528 1.00 97.12 66 THR A C 1
ATOM 476 O O . THR A 1 66 ? -1.315 3.355 21.338 1.00 97.12 66 THR A O 1
ATOM 479 N N . TYR A 1 67 ? 0.576 4.356 20.620 1.00 95.44 67 TYR A N 1
ATOM 480 C CA . TYR A 1 67 ? 0.603 3.765 19.282 1.00 95.44 67 TYR A CA 1
ATOM 481 C C . TYR A 1 67 ? 1.956 3.093 19.063 1.00 95.44 67 TYR A C 1
ATOM 483 O O . TYR A 1 67 ? 2.994 3.689 19.378 1.00 95.44 67 TYR A O 1
ATOM 491 N N . SER A 1 68 ? 1.949 1.868 18.549 1.00 94.75 68 SER A N 1
ATOM 492 C CA . SER A 1 68 ? 3.173 1.153 18.190 1.00 94.75 68 SER A CA 1
ATOM 493 C C . SER A 1 68 ? 2.960 0.172 17.044 1.00 94.75 68 SER A C 1
ATOM 495 O O . SER A 1 68 ? 1.824 -0.176 16.731 1.00 94.75 68 SER A O 1
ATOM 497 N N . ASP A 1 69 ? 4.048 -0.296 16.446 1.00 89.94 69 ASP A N 1
ATOM 498 C CA . ASP A 1 69 ? 4.049 -1.472 15.570 1.00 89.94 69 ASP A CA 1
ATOM 499 C C . ASP A 1 69 ? 4.217 -2.778 16.381 1.00 89.94 69 ASP A C 1
ATOM 501 O O . ASP A 1 69 ? 4.325 -2.756 17.616 1.00 89.94 69 ASP A O 1
ATOM 505 N N . GLU A 1 70 ? 4.256 -3.928 15.699 1.00 86.81 70 GLU A N 1
ATOM 506 C CA . GLU A 1 70 ? 4.493 -5.238 16.331 1.00 86.81 70 GLU A CA 1
ATOM 507 C C . GLU A 1 70 ? 5.882 -5.374 16.977 1.00 86.81 70 GLU A C 1
ATOM 509 O O . GLU A 1 70 ? 6.059 -6.157 17.915 1.00 86.81 70 GLU A O 1
ATOM 514 N N . ALA A 1 71 ? 6.871 -4.609 16.507 1.00 83.00 71 ALA A N 1
ATOM 515 C CA . ALA A 1 71 ? 8.222 -4.591 17.062 1.00 83.00 71 ALA A CA 1
ATOM 516 C C . ALA A 1 71 ? 8.334 -3.715 18.328 1.00 83.00 71 ALA A C 1
ATOM 518 O O . ALA A 1 71 ? 9.350 -3.760 19.028 1.00 83.00 71 ALA A O 1
ATOM 519 N N . GLY A 1 72 ? 7.288 -2.948 18.654 1.00 87.81 72 GLY A N 1
ATOM 520 C CA . GLY A 1 72 ? 7.241 -2.025 19.784 1.00 87.81 72 GLY A CA 1
ATOM 521 C C . GLY A 1 72 ? 7.849 -0.651 19.489 1.00 87.81 72 GLY A C 1
ATOM 522 O O . GLY A 1 72 ? 8.062 0.132 20.423 1.00 87.81 72 GLY A O 1
ATOM 523 N N . ASN A 1 73 ? 8.128 -0.333 18.221 1.00 88.69 73 ASN A N 1
ATOM 524 C CA . ASN A 1 73 ? 8.504 1.015 17.816 1.00 88.69 73 ASN A CA 1
ATOM 525 C C . ASN A 1 73 ? 7.307 1.943 18.006 1.00 88.69 73 ASN A C 1
ATOM 527 O O . ASN A 1 73 ? 6.164 1.574 17.749 1.00 88.69 73 ASN A O 1
ATOM 531 N N . LYS A 1 74 ? 7.560 3.155 18.501 1.00 93.81 74 LYS A N 1
ATOM 532 C CA . LYS A 1 74 ? 6.494 4.121 18.777 1.00 93.81 74 LYS A CA 1
ATOM 533 C C . LYS A 1 74 ? 6.039 4.793 17.492 1.00 93.81 74 LYS A C 1
ATOM 535 O O . LYS A 1 74 ? 6.873 5.327 16.770 1.00 93.81 74 LYS A O 1
ATOM 540 N N . LEU A 1 75 ? 4.727 4.863 17.321 1.00 91.25 75 LEU A N 1
ATOM 541 C CA . LEU A 1 75 ? 4.064 5.555 16.223 1.00 91.25 75 LEU A CA 1
ATOM 542 C C . LEU A 1 75 ? 3.335 6.807 16.733 1.00 91.25 75 LEU A C 1
ATOM 544 O O . LEU A 1 75 ? 3.137 7.010 17.939 1.00 91.25 75 LEU A O 1
ATOM 548 N N . ALA A 1 76 ? 2.907 7.649 15.804 1.00 90.00 76 ALA A N 1
ATOM 549 C CA . ALA A 1 76 ? 1.937 8.711 16.001 1.00 90.00 76 ALA A CA 1
ATOM 550 C C . ALA A 1 76 ? 0.619 8.379 15.281 1.00 90.00 76 ALA A C 1
ATOM 552 O O . ALA A 1 76 ? 0.568 7.550 14.383 1.00 90.00 76 ALA A O 1
ATOM 553 N N . VAL A 1 77 ? -0.464 9.080 15.640 1.00 87.88 77 VAL A N 1
ATOM 554 C CA . VAL A 1 77 ? -1.792 8.899 15.007 1.00 87.88 77 VAL A CA 1
ATOM 555 C C . VAL A 1 77 ? -1.736 9.066 13.487 1.00 87.88 77 VAL A C 1
ATOM 557 O O . VAL A 1 77 ? -2.444 8.376 12.770 1.00 87.88 77 VAL A O 1
ATOM 560 N N . LYS A 1 78 ? -0.887 9.977 13.001 1.00 86.62 78 LYS A N 1
ATOM 561 C CA . LYS A 1 78 ? -0.705 10.256 11.569 1.00 86.62 78 LYS A CA 1
ATOM 562 C C . LYS A 1 78 ? -0.022 9.118 10.795 1.00 86.62 78 LYS A C 1
ATOM 564 O O . LYS A 1 78 ? -0.060 9.151 9.575 1.00 86.62 78 LYS A O 1
ATOM 569 N N . ASP A 1 79 ? 0.617 8.185 11.500 1.00 85.38 79 ASP A N 1
ATOM 570 C CA . ASP A 1 79 ? 1.298 7.030 10.908 1.00 85.38 79 ASP A CA 1
ATOM 571 C C . ASP A 1 79 ? 0.317 5.839 10.780 1.00 85.38 79 ASP A C 1
ATOM 573 O O . ASP A 1 79 ? 0.642 4.797 10.221 1.00 85.38 79 ASP A O 1
ATOM 577 N N . LEU A 1 80 ? -0.916 5.983 11.291 1.00 88.00 80 LEU A N 1
ATOM 578 C CA . LEU A 1 80 ? -1.999 5.034 11.046 1.00 88.00 80 LEU A CA 1
ATOM 579 C C . LEU A 1 80 ? -2.578 5.256 9.648 1.00 88.00 80 LEU A C 1
ATOM 581 O O . LEU A 1 80 ? -2.788 6.394 9.226 1.00 88.00 80 LEU A O 1
ATOM 585 N N . THR A 1 81 ? -2.904 4.164 8.964 1.00 85.38 81 THR A N 1
ATOM 586 C CA . THR A 1 81 ? -3.460 4.188 7.608 1.00 85.38 81 THR A CA 1
ATOM 587 C C . THR A 1 81 ? -4.789 3.448 7.540 1.00 85.38 81 THR A C 1
ATOM 589 O O . THR A 1 81 ? -4.989 2.428 8.208 1.00 85.38 81 THR A O 1
ATOM 592 N N . ASP A 1 82 ? -5.713 3.971 6.730 1.00 87.12 82 ASP A N 1
ATOM 593 C CA . ASP A 1 82 ? -6.955 3.269 6.408 1.00 87.12 82 ASP A CA 1
ATOM 594 C C . ASP A 1 82 ? -6.609 1.906 5.796 1.00 87.12 82 ASP A C 1
ATOM 596 O O . ASP A 1 82 ? -5.706 1.778 4.965 1.00 87.12 82 ASP A O 1
ATOM 600 N N . GLY A 1 83 ? -7.313 0.867 6.230 1.00 83.25 83 GLY A N 1
ATOM 601 C CA . GLY A 1 83 ? -7.071 -0.504 5.805 1.00 83.25 83 GLY A CA 1
ATOM 602 C C . GLY A 1 83 ? -5.992 -1.254 6.594 1.00 83.25 83 GLY A C 1
ATOM 603 O O . GLY A 1 83 ? -5.851 -2.458 6.383 1.00 83.25 83 GLY A O 1
ATOM 604 N N . ALA A 1 84 ? -5.261 -0.616 7.513 1.00 88.38 84 ALA A N 1
ATOM 605 C CA . ALA A 1 84 ? -4.299 -1.322 8.360 1.00 88.38 84 ALA A CA 1
ATOM 606 C C . ALA A 1 84 ? -5.002 -2.263 9.352 1.00 88.38 84 ALA A C 1
ATOM 608 O O . ALA A 1 84 ? -6.043 -1.921 9.923 1.00 88.38 84 ALA A O 1
ATOM 609 N N . MET A 1 85 ? -4.412 -3.435 9.603 1.00 89.56 85 MET A N 1
ATOM 610 C CA . MET A 1 85 ? -4.869 -4.313 10.682 1.00 89.56 85 MET A CA 1
ATOM 611 C C . MET A 1 85 ? -4.278 -3.840 11.998 1.00 89.56 85 MET A C 1
ATOM 613 O O . MET A 1 85 ? -3.064 -3.693 12.127 1.00 89.56 85 MET A O 1
ATOM 617 N N . VAL A 1 86 ? -5.128 -3.651 13.001 1.00 95.19 86 VAL A N 1
ATOM 618 C CA . VAL A 1 86 ? -4.718 -3.197 14.329 1.00 95.19 86 VAL A CA 1
ATOM 619 C C . VAL A 1 86 ? -5.242 -4.117 15.417 1.00 95.19 86 VAL A C 1
ATOM 621 O O . VAL A 1 86 ? -6.338 -4.662 15.323 1.00 95.19 86 VAL A O 1
ATOM 624 N N . ASN A 1 87 ? -4.478 -4.248 16.496 1.00 96.25 87 ASN A N 1
ATOM 625 C CA . ASN A 1 87 ? -4.963 -4.725 17.780 1.00 96.25 87 ASN A CA 1
ATOM 626 C C . ASN A 1 87 ? -5.254 -3.520 18.679 1.00 96.25 87 ASN A C 1
ATOM 628 O O . ASN A 1 87 ? -4.351 -2.780 19.071 1.00 96.25 87 ASN A O 1
ATOM 632 N N . ILE A 1 88 ? -6.521 -3.346 19.036 1.00 97.19 88 ILE A N 1
ATOM 633 C CA . ILE A 1 88 ? -6.982 -2.297 19.939 1.00 97.19 88 ILE A CA 1
ATOM 634 C C . ILE A 1 88 ? -7.058 -2.866 21.348 1.00 97.19 88 ILE A C 1
ATOM 636 O O . ILE A 1 88 ? -7.854 -3.765 21.609 1.00 97.19 88 ILE A O 1
ATOM 640 N N . THR A 1 89 ? -6.311 -2.292 22.288 1.00 97.69 89 THR A N 1
ATOM 641 C CA . THR A 1 89 ? -6.512 -2.519 23.724 1.00 97.69 89 THR A CA 1
ATOM 642 C C . THR A 1 89 ? -7.364 -1.394 24.298 1.00 97.69 89 THR A C 1
ATOM 644 O O . THR A 1 89 ? -7.023 -0.215 24.208 1.00 97.69 89 THR A O 1
ATOM 647 N N . LEU A 1 90 ? -8.478 -1.748 24.934 1.00 97.06 90 LEU A N 1
ATOM 648 C CA . LEU A 1 90 ? -9.415 -0.801 25.529 1.00 97.06 90 LEU A CA 1
ATOM 649 C C . LEU A 1 90 ? -8.975 -0.375 26.933 1.00 97.06 90 LEU A C 1
ATOM 651 O O . LEU A 1 90 ? -8.586 -1.202 27.758 1.00 97.06 90 LEU A O 1
ATOM 655 N N . ALA A 1 91 ? -9.171 0.906 27.255 1.00 96.25 91 ALA A N 1
ATOM 656 C CA . ALA A 1 91 ? -8.910 1.461 28.587 1.00 96.25 91 ALA A CA 1
ATOM 657 C C . ALA A 1 91 ? -9.737 0.793 29.694 1.00 96.25 91 ALA A C 1
ATOM 659 O O . ALA A 1 91 ? -9.331 0.755 30.858 1.00 96.25 91 ALA A O 1
ATOM 660 N N . LYS A 1 92 ? -10.912 0.261 29.347 1.00 94.19 92 LYS A N 1
ATOM 661 C CA . LYS A 1 92 ? -11.745 -0.553 30.233 1.00 94.19 92 LYS A CA 1
ATOM 662 C C . LYS A 1 92 ? -12.333 -1.710 29.433 1.00 94.19 92 LYS A C 1
ATOM 664 O O . LYS A 1 92 ? -12.751 -1.480 28.304 1.00 94.19 92 LYS A O 1
ATOM 669 N N . PRO A 1 93 ? -12.440 -2.920 30.007 1.00 93.00 93 PRO A N 1
ATOM 670 C CA . PRO A 1 93 ? -13.111 -4.014 29.325 1.00 93.00 93 PRO A CA 1
ATOM 671 C C . PRO A 1 93 ? -14.598 -3.718 29.092 1.00 93.00 93 PRO A C 1
ATOM 673 O O . PRO A 1 93 ? -15.328 -3.421 30.046 1.00 93.00 93 PRO A O 1
ATOM 676 N N . VAL A 1 94 ? -15.056 -3.850 27.848 1.00 91.25 94 VAL A N 1
ATOM 677 C CA . VAL A 1 94 ? -16.432 -3.547 27.416 1.00 91.25 94 VAL A CA 1
ATOM 678 C C . VAL A 1 94 ? -17.035 -4.763 26.717 1.00 91.25 94 VAL A C 1
ATOM 680 O O . VAL A 1 94 ? -16.343 -5.492 26.022 1.00 91.25 94 VAL A O 1
ATOM 683 N N . ASN A 1 95 ? -18.331 -5.020 26.902 1.00 89.94 95 ASN A N 1
ATOM 684 C CA . ASN A 1 95 ? -19.035 -6.015 26.092 1.00 89.94 95 ASN A CA 1
ATOM 685 C C . ASN A 1 95 ? -19.472 -5.350 24.779 1.00 89.94 95 ASN A C 1
ATOM 687 O O . ASN A 1 95 ? -20.490 -4.658 24.752 1.00 89.94 95 ASN A O 1
ATOM 691 N N . ILE A 1 96 ? -18.683 -5.536 23.721 1.00 88.75 96 ILE A N 1
ATOM 692 C CA . ILE A 1 96 ? -18.903 -4.867 22.435 1.00 88.75 96 ILE A CA 1
ATOM 693 C C . ILE A 1 96 ? -20.243 -5.275 21.820 1.00 88.75 96 ILE A C 1
ATOM 695 O O . ILE A 1 96 ? -21.036 -4.419 21.439 1.00 88.75 96 ILE A O 1
ATOM 699 N N . ARG A 1 97 ? -20.557 -6.573 21.840 1.00 87.06 97 ARG A N 1
ATOM 700 C CA . ARG A 1 97 ? -21.825 -7.116 21.339 1.00 87.06 97 ARG A CA 1
ATOM 701 C C . ARG A 1 97 ? -23.052 -6.415 21.928 1.00 87.06 97 ARG A C 1
ATOM 703 O O . ARG A 1 97 ? -23.977 -6.075 21.198 1.00 87.06 97 ARG A O 1
ATOM 710 N N . SER A 1 98 ? -23.044 -6.142 23.234 1.00 82.38 98 SER A N 1
ATOM 711 C CA . SER A 1 98 ? -24.175 -5.475 23.893 1.00 82.38 98 SER A CA 1
ATOM 712 C C . SER A 1 98 ? -24.455 -4.064 23.363 1.00 82.38 98 SER A C 1
ATOM 714 O O . SER A 1 98 ? -25.587 -3.597 23.459 1.00 82.38 98 SER A O 1
ATOM 716 N N . GLY A 1 99 ? -23.458 -3.399 22.773 1.00 80.94 99 GLY A N 1
ATOM 717 C CA . GLY A 1 99 ? -23.622 -2.093 22.136 1.00 80.94 99 GLY A CA 1
ATOM 718 C C . GLY A 1 99 ? -24.459 -2.120 20.859 1.00 80.94 99 GLY A C 1
ATOM 719 O O . GLY A 1 99 ? -25.090 -1.124 20.538 1.00 80.94 99 GLY A O 1
ATOM 720 N N . PHE A 1 100 ? -24.501 -3.259 20.165 1.00 81.19 100 PHE A N 1
ATOM 721 C CA . PHE A 1 100 ? -25.287 -3.442 18.939 1.00 81.19 100 PHE A CA 1
ATOM 722 C C . PHE A 1 100 ? -26.646 -4.103 19.200 1.00 81.19 100 PHE A C 1
ATOM 724 O O . PHE A 1 100 ? -27.542 -4.040 18.365 1.00 81.19 100 PHE A O 1
ATOM 731 N N . GLU A 1 101 ? -26.807 -4.743 20.360 1.00 80.06 101 GLU A N 1
ATOM 732 C CA . GLU A 1 101 ? -28.062 -5.367 20.795 1.00 80.06 101 GLU A CA 1
ATOM 733 C C . GLU A 1 101 ? -28.911 -4.452 21.698 1.00 80.06 101 GLU A C 1
ATOM 735 O O . GLU A 1 101 ? -30.030 -4.818 22.054 1.00 80.06 101 GLU A O 1
ATOM 740 N N . SER A 1 102 ? -28.397 -3.285 22.105 1.00 75.38 102 SER A N 1
ATOM 741 C CA . SER A 1 102 ? -29.097 -2.352 22.994 1.00 75.38 102 SER A CA 1
ATOM 742 C C . SER A 1 102 ? -29.146 -0.935 22.431 1.00 75.38 102 SER A C 1
ATOM 744 O O . SER A 1 102 ? -28.240 -0.513 21.726 1.00 75.38 102 SER A O 1
ATOM 746 N N . ASP A 1 103 ? -30.159 -0.158 22.825 1.00 74.06 103 ASP A N 1
ATOM 747 C CA . ASP A 1 103 ? -30.310 1.256 22.433 1.00 74.06 103 ASP A CA 1
ATOM 748 C C . ASP A 1 103 ? -29.290 2.201 23.107 1.00 74.06 103 ASP A C 1
ATOM 750 O O . ASP A 1 103 ? -29.431 3.425 23.062 1.00 74.06 103 ASP A O 1
ATOM 754 N N . LYS A 1 104 ? -28.282 1.664 23.810 1.00 74.25 104 LYS A N 1
ATOM 755 C CA . LYS A 1 104 ? -27.283 2.475 24.510 1.00 74.25 104 LYS A CA 1
ATOM 756 C C . LYS A 1 104 ? -26.061 2.683 23.620 1.00 74.25 104 LYS A C 1
ATOM 758 O O . LYS A 1 104 ? -25.477 1.697 23.178 1.00 74.25 104 LYS A O 1
ATOM 763 N N . PRO A 1 105 ? -25.599 3.933 23.443 1.00 70.69 105 PRO A N 1
ATOM 764 C CA . PRO A 1 105 ? -24.383 4.191 22.693 1.00 70.69 105 PRO A CA 1
ATOM 765 C C . PRO A 1 105 ? -23.194 3.522 23.386 1.00 70.69 105 PRO A C 1
ATOM 767 O O . PRO A 1 105 ? -22.927 3.748 24.571 1.00 70.69 105 PRO A O 1
ATOM 770 N N . LEU A 1 106 ? -22.489 2.682 22.635 1.00 82.81 106 LEU A N 1
ATOM 771 C CA . LEU A 1 106 ? -21.262 2.047 23.078 1.00 82.81 106 LEU A CA 1
ATOM 772 C C . LEU A 1 106 ? -20.102 3.018 22.879 1.00 82.81 106 LEU A C 1
ATOM 774 O O . LEU A 1 106 ? -19.818 3.426 21.758 1.00 82.81 106 LEU A O 1
ATOM 778 N N . VAL A 1 107 ? -19.422 3.371 23.966 1.00 82.69 107 VAL A N 1
ATOM 779 C CA . VAL A 1 107 ? -18.192 4.161 23.894 1.00 82.69 107 VAL A CA 1
ATOM 780 C C . VAL A 1 107 ? -17.014 3.231 24.131 1.00 82.69 107 VAL A C 1
ATOM 782 O O . VAL A 1 107 ? -16.872 2.661 25.216 1.00 82.69 107 VAL A O 1
ATOM 785 N N . LEU A 1 108 ? -16.176 3.083 23.112 1.00 94.75 108 LEU A N 1
ATOM 786 C CA . LEU A 1 108 ? -14.897 2.395 23.203 1.00 94.75 108 LEU A CA 1
ATOM 787 C C . LEU A 1 108 ? -13.803 3.451 23.309 1.00 94.75 108 LEU A C 1
ATOM 789 O O . LEU A 1 108 ? -13.810 4.417 22.556 1.00 94.75 108 LEU A O 1
ATOM 793 N N . THR A 1 109 ? -12.876 3.290 24.246 1.00 96.69 109 THR A N 1
ATOM 794 C CA . THR A 1 109 ? -11.738 4.204 24.413 1.00 96.69 109 THR A CA 1
ATOM 795 C C . THR A 1 109 ? -10.461 3.390 24.337 1.00 96.69 109 THR A C 1
ATOM 797 O O . THR A 1 109 ? -10.294 2.453 25.125 1.00 96.69 109 THR A O 1
ATOM 800 N N . ALA A 1 110 ? -9.571 3.739 23.412 1.00 97.25 110 ALA A N 1
ATOM 801 C CA . ALA A 1 110 ? -8.296 3.056 23.248 1.00 97.25 110 ALA A CA 1
ATOM 802 C C . ALA A 1 110 ? -7.322 3.446 24.364 1.00 97.25 110 ALA A C 1
ATOM 804 O O . ALA A 1 110 ? -7.071 4.625 24.617 1.00 97.25 110 ALA A O 1
ATOM 805 N N . GLN A 1 111 ? -6.748 2.441 25.017 1.00 97.50 111 GLN A N 1
ATOM 806 C CA . GLN A 1 111 ? -5.533 2.594 25.812 1.00 97.50 111 GLN A CA 1
ATOM 807 C C . GLN A 1 111 ? -4.295 2.480 24.926 1.00 97.50 111 GLN A C 1
ATOM 809 O O . GLN A 1 111 ? -3.354 3.246 25.095 1.00 97.50 111 GLN A O 1
ATOM 814 N N . GLU A 1 112 ? -4.314 1.539 23.988 1.00 97.56 112 GLU A N 1
ATOM 815 C CA . GLU A 1 112 ? -3.189 1.235 23.114 1.00 97.56 112 GLU A CA 1
ATOM 816 C C . GLU A 1 112 ? -3.713 0.737 21.766 1.00 97.56 112 GLU A C 1
ATOM 818 O O . GLU A 1 112 ? -4.708 0.006 21.713 1.00 97.56 112 GLU A O 1
ATOM 823 N N . VAL A 1 113 ? -3.043 1.152 20.697 1.00 96.75 113 VAL A N 1
ATOM 824 C CA . VAL A 1 113 ? -3.267 0.710 19.322 1.00 96.75 113 VAL A CA 1
ATOM 825 C C . VAL A 1 113 ? -1.949 0.137 18.819 1.00 96.75 113 VAL A C 1
ATOM 827 O O . VAL A 1 113 ? -0.965 0.866 18.704 1.00 96.75 113 VAL A O 1
ATOM 830 N N . VAL A 1 114 ? -1.929 -1.165 18.543 1.00 95.94 114 VAL A N 1
ATOM 831 C CA . VAL A 1 114 ? -0.772 -1.831 17.935 1.00 95.94 114 VAL A CA 1
ATOM 832 C C . VAL A 1 114 ? -1.107 -2.137 16.489 1.00 95.94 114 VAL A C 1
ATOM 834 O O . VAL A 1 114 ? -2.090 -2.834 16.238 1.00 95.94 114 VAL A O 1
ATOM 837 N N . VAL A 1 115 ? -0.320 -1.630 15.548 1.00 92.50 115 VAL A N 1
ATOM 838 C CA . VAL A 1 115 ? -0.492 -1.954 14.134 1.00 92.50 115 VAL A CA 1
ATOM 839 C C . VAL A 1 115 ? 0.185 -3.287 13.842 1.00 92.50 115 VAL A C 1
ATOM 841 O O . VAL A 1 115 ? 1.354 -3.477 14.167 1.00 92.50 115 VAL A O 1
ATOM 844 N N . LEU A 1 116 ? -0.595 -4.220 13.302 1.00 87.88 116 LEU A N 1
ATOM 845 C CA . LEU A 1 116 ? -0.205 -5.606 13.045 1.00 87.88 116 LEU A CA 1
ATOM 846 C C . LEU A 1 116 ? 0.285 -5.796 11.608 1.00 87.88 116 LEU A C 1
ATOM 848 O O . LEU A 1 116 ? 1.247 -6.510 11.356 1.00 87.88 116 LEU A O 1
ATOM 852 N N . SER A 1 117 ? -0.368 -5.137 10.651 1.00 76.06 117 SER A N 1
ATOM 853 C CA . SER A 1 117 ? 0.054 -5.129 9.249 1.00 76.06 117 SER A CA 1
ATOM 854 C C . SER A 1 117 ? -0.306 -3.802 8.585 1.00 76.06 117 SER A C 1
ATOM 856 O O . SER A 1 117 ? -1.314 -3.179 8.940 1.00 76.06 117 SER A O 1
ATOM 858 N N . ARG A 1 118 ? 0.536 -3.361 7.642 1.00 74.44 118 ARG A N 1
ATOM 859 C CA . ARG A 1 118 ? 0.315 -2.117 6.904 1.00 74.44 118 ARG A CA 1
ATOM 860 C C . ARG A 1 118 ? -0.869 -2.312 5.974 1.00 74.44 118 ARG A C 1
ATOM 862 O O . ARG A 1 118 ? -1.238 -3.450 5.669 1.00 74.44 118 ARG A O 1
ATOM 869 N N . SER A 1 119 ? -1.467 -1.211 5.539 1.00 71.44 119 SER A N 1
ATOM 870 C CA . SER A 1 119 ? -2.452 -1.282 4.468 1.00 71.44 119 SER A CA 1
ATOM 871 C C . SER A 1 119 ? -1.739 -1.780 3.205 1.00 71.44 119 SER A C 1
ATOM 873 O O . SER A 1 119 ? -0.736 -1.174 2.814 1.00 71.44 119 SER A O 1
ATOM 875 N N . PRO A 1 120 ? -2.167 -2.904 2.605 1.00 81.31 120 PRO A N 1
ATOM 876 C CA . PRO A 1 120 ? -1.544 -3.380 1.383 1.00 81.31 120 PRO A CA 1
ATOM 877 C C . PRO A 1 120 ? -1.745 -2.344 0.275 1.00 81.31 120 PRO A C 1
ATOM 879 O O . PRO A 1 120 ? -2.787 -1.688 0.191 1.00 81.31 120 PRO A O 1
ATOM 882 N N . VAL A 1 121 ? -0.763 -2.226 -0.613 1.00 87.50 121 VAL A N 1
ATOM 883 C CA . VAL A 1 121 ? -0.949 -1.528 -1.881 1.00 87.50 121 VAL A CA 1
ATOM 884 C C . VAL A 1 121 ? -1.972 -2.324 -2.680 1.00 87.50 121 VAL A C 1
ATOM 886 O O . VAL A 1 121 ? -1.835 -3.534 -2.866 1.00 87.50 121 VAL A O 1
ATOM 889 N N . THR A 1 122 ? -3.034 -1.651 -3.114 1.00 88.38 122 THR A N 1
ATOM 890 C CA . THR A 1 122 ? -4.195 -2.279 -3.773 1.00 88.38 122 THR A CA 1
ATOM 891 C C . THR A 1 122 ? -4.472 -1.720 -5.162 1.00 88.38 122 THR A C 1
ATOM 893 O O . THR A 1 122 ? -5.322 -2.252 -5.871 1.00 88.38 122 THR A O 1
ATOM 896 N N . SER A 1 123 ? -3.770 -0.663 -5.578 1.00 93.75 123 SER A N 1
ATOM 897 C CA . SER A 1 123 ? -3.972 -0.038 -6.888 1.00 93.75 123 SER A CA 1
ATOM 898 C C . SER A 1 123 ? -2.687 0.549 -7.460 1.00 93.75 123 SER A C 1
ATOM 900 O O . SER A 1 123 ? -1.789 0.961 -6.725 1.00 93.75 123 SER A O 1
ATOM 902 N N . VAL A 1 124 ? -2.643 0.645 -8.790 1.00 95.50 124 VAL A N 1
ATOM 903 C CA . VAL A 1 124 ? -1.561 1.326 -9.510 1.00 95.50 124 VAL A CA 1
ATOM 904 C C . VAL A 1 124 ? -1.5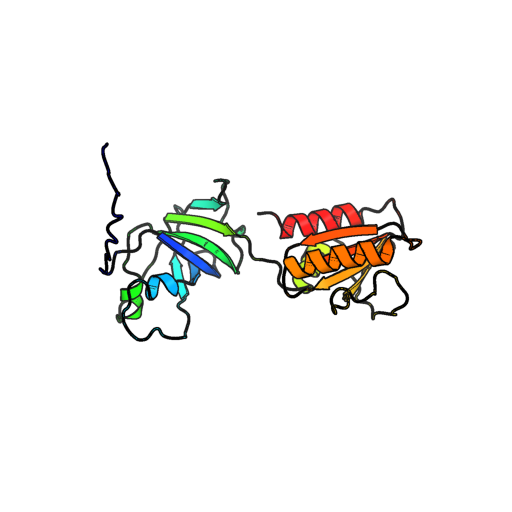20 2.819 -9.160 1.00 95.50 124 VAL A C 1
ATOM 906 O O . VAL A 1 124 ? -0.435 3.371 -8.996 1.00 95.50 124 VAL A O 1
ATOM 909 N N . ASP A 1 125 ? -2.672 3.451 -8.919 1.00 95.00 125 ASP A N 1
ATOM 910 C CA . ASP A 1 125 ? -2.764 4.861 -8.513 1.00 95.00 125 ASP A CA 1
ATOM 911 C C . ASP A 1 125 ? -1.987 5.171 -7.223 1.00 95.00 125 ASP A C 1
ATOM 913 O O . ASP A 1 125 ? -1.364 6.227 -7.120 1.00 95.00 125 ASP A O 1
ATOM 917 N N . GLN A 1 126 ? -1.971 4.255 -6.246 1.00 93.19 126 GLN A N 1
ATOM 918 C CA . GLN A 1 126 ? -1.173 4.422 -5.021 1.00 93.19 126 GLN A CA 1
ATOM 919 C C . GLN A 1 126 ? 0.331 4.429 -5.318 1.00 93.19 126 GLN A C 1
ATOM 921 O O . GLN A 1 126 ? 1.069 5.240 -4.758 1.00 93.19 126 GLN A O 1
ATOM 926 N N . ILE A 1 127 ? 0.776 3.563 -6.231 1.00 96.38 127 ILE A N 1
ATOM 927 C CA . ILE A 1 127 ? 2.174 3.488 -6.670 1.00 96.38 127 ILE A CA 1
ATOM 928 C C . ILE A 1 127 ? 2.555 4.765 -7.423 1.00 96.38 127 ILE A C 1
ATOM 930 O O . ILE A 1 127 ? 3.595 5.360 -7.137 1.00 96.38 127 ILE A O 1
ATOM 934 N N . ILE A 1 128 ? 1.699 5.218 -8.345 1.00 96.94 128 ILE A N 1
ATOM 935 C CA . ILE A 1 128 ? 1.886 6.471 -9.087 1.00 96.94 128 ILE A CA 1
ATOM 936 C C . ILE A 1 128 ? 2.003 7.639 -8.111 1.00 96.94 128 ILE A C 1
ATOM 938 O O . ILE A 1 128 ? 2.989 8.369 -8.159 1.00 96.94 128 ILE A O 1
ATOM 942 N N . ALA A 1 129 ? 1.048 7.788 -7.191 1.00 95.12 129 ALA A N 1
ATOM 943 C CA . ALA A 1 129 ? 1.034 8.886 -6.233 1.00 95.12 129 ALA A CA 1
ATOM 944 C C . ALA A 1 129 ? 2.293 8.907 -5.350 1.00 95.12 129 ALA A C 1
ATOM 946 O O . ALA A 1 129 ? 2.850 9.979 -5.109 1.00 95.12 129 ALA A O 1
ATOM 947 N N . ALA A 1 130 ? 2.775 7.739 -4.911 1.00 94.31 130 ALA A N 1
ATOM 948 C CA . ALA A 1 130 ? 4.010 7.634 -4.138 1.00 94.31 130 ALA A CA 1
ATOM 949 C C . ALA A 1 130 ? 5.237 8.058 -4.962 1.00 94.31 130 ALA A C 1
ATOM 951 O O . ALA A 1 130 ? 6.035 8.880 -4.511 1.00 94.31 130 ALA A O 1
ATOM 952 N N . ILE A 1 131 ? 5.370 7.560 -6.197 1.00 96.44 131 ILE A N 1
ATOM 953 C CA . ILE A 1 131 ? 6.478 7.920 -7.096 1.00 96.44 131 ILE A CA 1
ATOM 954 C C . ILE A 1 131 ? 6.448 9.420 -7.426 1.00 96.44 131 ILE A C 1
ATOM 956 O O . ILE A 1 131 ? 7.485 10.088 -7.384 1.00 96.44 131 ILE A O 1
ATOM 960 N N . GLU A 1 132 ? 5.272 9.978 -7.711 1.00 96.44 132 GLU A N 1
ATOM 961 C CA . GLU A 1 132 ? 5.117 11.404 -8.000 1.00 96.44 132 GLU A CA 1
ATOM 962 C C . GLU A 1 132 ? 5.382 12.290 -6.778 1.00 96.44 132 GLU A C 1
ATOM 964 O O . GLU A 1 132 ? 5.969 13.369 -6.911 1.00 96.44 132 GLU A O 1
ATOM 969 N N . GLY A 1 133 ? 5.064 11.802 -5.575 1.00 94.94 133 GLY A N 1
ATOM 970 C CA . GLY A 1 133 ? 5.435 12.426 -4.303 1.00 94.94 133 GLY A CA 1
ATOM 971 C C . GLY A 1 133 ? 6.946 12.642 -4.145 1.00 94.94 133 GLY A C 1
ATOM 972 O O . GLY A 1 133 ? 7.366 13.618 -3.523 1.00 94.94 133 GLY A O 1
ATOM 973 N N . GLN A 1 134 ? 7.772 11.818 -4.802 1.00 95.50 134 GLN A N 1
ATOM 974 C CA . GLN A 1 134 ? 9.237 11.951 -4.837 1.00 95.50 134 GLN A CA 1
ATOM 975 C C . GLN A 1 134 ? 9.741 12.940 -5.910 1.00 95.50 134 GLN A C 1
ATOM 977 O O . GLN A 1 134 ? 10.946 13.051 -6.185 1.00 95.50 134 GLN A O 1
ATOM 982 N N . GLY A 1 135 ? 8.828 13.683 -6.543 1.00 94.31 135 GLY A N 1
ATOM 983 C CA . GLY A 1 135 ? 9.134 14.665 -7.580 1.00 94.31 135 GLY A CA 1
ATOM 984 C C . GLY A 1 135 ? 9.539 14.033 -8.912 1.00 94.31 135 GLY A C 1
ATOM 985 O O . GLY A 1 135 ? 10.343 14.619 -9.641 1.00 94.31 135 GLY A O 1
ATOM 986 N N . ILE A 1 136 ? 9.046 12.827 -9.203 1.00 95.06 136 ILE A N 1
ATOM 987 C CA . ILE A 1 136 ? 9.078 12.214 -10.536 1.00 95.06 136 ILE A CA 1
ATOM 988 C C . ILE A 1 136 ? 7.764 12.558 -11.236 1.00 95.06 136 ILE A C 1
ATOM 990 O O . ILE A 1 136 ? 6.714 12.553 -10.616 1.00 95.06 136 ILE A O 1
ATOM 994 N N . THR A 1 137 ? 7.796 12.862 -12.529 1.00 95.19 137 THR A N 1
ATOM 995 C CA . THR A 1 137 ? 6.564 13.013 -13.314 1.00 95.19 137 THR A CA 1
ATOM 996 C C . THR A 1 137 ? 6.362 11.766 -14.151 1.00 95.19 137 THR A C 1
ATOM 998 O O . THR A 1 137 ? 7.241 11.418 -14.943 1.00 95.19 137 THR A O 1
ATOM 1001 N N . LEU A 1 138 ? 5.210 11.116 -13.989 1.00 96.00 138 LEU A N 1
ATOM 1002 C CA . LEU A 1 138 ? 4.822 9.973 -14.802 1.00 96.00 138 LEU A CA 1
ATOM 1003 C C . LEU A 1 138 ? 3.900 10.429 -15.932 1.00 96.00 138 LEU A C 1
ATOM 1005 O O . LEU A 1 138 ? 3.092 11.345 -15.804 1.00 96.00 138 LEU A O 1
ATOM 1009 N N . SER A 1 139 ? 4.052 9.817 -17.099 1.00 94.81 139 SER A N 1
ATOM 1010 C CA . SER A 1 139 ? 3.139 10.019 -18.223 1.00 94.81 139 SER A CA 1
ATOM 1011 C C . SER A 1 139 ? 2.727 8.668 -18.768 1.00 94.81 139 SER A C 1
ATOM 1013 O O . SER A 1 139 ? 3.561 7.946 -19.318 1.00 94.81 139 SER A O 1
ATOM 1015 N N . GLU A 1 140 ? 1.451 8.331 -18.597 1.00 93.88 140 GLU A N 1
ATOM 1016 C CA . GLU A 1 140 ? 0.881 7.093 -19.117 1.00 93.88 140 GLU A CA 1
ATOM 1017 C C . GLU A 1 140 ? 1.053 7.026 -20.639 1.00 93.88 140 GLU A C 1
ATOM 1019 O O . GLU A 1 140 ? 0.909 8.016 -21.371 1.00 93.88 140 GLU A O 1
ATOM 1024 N N . ARG A 1 141 ? 1.382 5.835 -21.130 1.00 90.31 141 ARG A N 1
ATOM 1025 C CA . ARG A 1 141 ? 1.557 5.548 -22.545 1.00 90.31 141 ARG A CA 1
ATOM 1026 C C . ARG A 1 141 ? 0.825 4.259 -22.892 1.00 90.31 141 ARG A C 1
ATOM 1028 O O . ARG A 1 141 ? 1.008 3.235 -22.253 1.00 90.31 141 ARG A O 1
ATOM 1035 N N . ALA A 1 142 ? 0.108 4.268 -24.014 1.00 84.06 142 ALA A N 1
ATOM 1036 C CA . ALA A 1 142 ? -0.445 3.037 -24.573 1.00 84.06 142 ALA A CA 1
ATOM 1037 C C . ALA A 1 142 ? 0.662 2.010 -24.879 1.00 84.06 142 ALA A C 1
ATOM 1039 O O . ALA A 1 142 ? 1.680 2.356 -25.499 1.00 84.06 142 ALA A O 1
ATOM 1040 N N . SER A 1 143 ? 0.430 0.751 -24.504 1.00 77.00 143 SER A N 1
ATOM 1041 C CA . SER A 1 143 ? 1.291 -0.381 -24.860 1.00 77.00 143 SER A CA 1
ATOM 1042 C C . SER A 1 143 ? 1.461 -0.482 -26.381 1.00 77.00 143 SER A C 1
ATOM 1044 O O . SER A 1 143 ? 0.538 -0.227 -27.160 1.00 77.00 143 SER A O 1
ATOM 1046 N N . ARG A 1 144 ? 2.676 -0.797 -26.835 1.00 69.50 144 ARG A N 1
ATOM 1047 C CA . ARG A 1 144 ? 3.031 -0.920 -28.259 1.00 69.50 144 ARG A CA 1
ATOM 1048 C C . ARG A 1 144 ? 3.422 -2.356 -28.638 1.00 69.50 144 ARG A C 1
ATOM 1050 O O . ARG A 1 144 ? 3.733 -2.590 -29.806 1.00 69.50 144 ARG A O 1
ATOM 1057 N N . SER A 1 145 ? 3.358 -3.313 -27.706 1.00 65.44 145 SER A N 1
ATOM 1058 C CA . SER A 1 145 ? 3.661 -4.757 -27.804 1.00 65.44 145 SER A CA 1
ATOM 1059 C C . SER A 1 145 ? 5.072 -5.134 -28.283 1.00 65.44 145 SER A C 1
ATOM 1061 O O . SER A 1 145 ? 5.356 -6.302 -28.540 1.00 65.44 145 SER A O 1
ATOM 1063 N N . LYS A 1 146 ? 5.972 -4.159 -28.461 1.00 72.81 146 LYS A N 1
ATOM 1064 C CA . LYS A 1 146 ? 7.298 -4.391 -29.068 1.00 72.81 146 LYS A CA 1
ATOM 1065 C C . LYS A 1 146 ? 8.419 -4.557 -28.050 1.00 72.81 146 LYS A C 1
ATOM 1067 O O . LYS A 1 146 ? 9.486 -5.042 -28.415 1.00 72.81 146 LYS A O 1
ATOM 1072 N N . SER A 1 147 ? 8.198 -4.123 -26.815 1.00 84.00 147 SER A N 1
ATOM 1073 C CA . SER A 1 147 ? 9.181 -4.228 -25.744 1.00 84.00 147 SER A CA 1
ATOM 1074 C C . SER A 1 147 ? 9.061 -5.585 -25.056 1.00 84.00 147 SER A C 1
ATOM 1076 O O . SER A 1 147 ? 7.959 -6.086 -24.847 1.00 84.00 147 SER A O 1
ATOM 1078 N N . VAL A 1 148 ? 10.195 -6.172 -24.670 1.00 88.19 148 VAL A N 1
ATOM 1079 C CA . VAL A 1 148 ? 10.225 -7.388 -23.840 1.00 88.19 148 VAL A CA 1
ATOM 1080 C C . VAL A 1 148 ? 9.553 -7.147 -22.480 1.00 88.19 148 VAL A C 1
ATOM 1082 O O . VAL A 1 148 ? 8.979 -8.071 -21.916 1.00 88.19 148 VAL A O 1
ATOM 1085 N N . PHE A 1 149 ? 9.553 -5.900 -22.005 1.00 91.06 149 PHE A N 1
ATOM 1086 C CA . PHE A 1 149 ? 8.907 -5.480 -20.762 1.00 91.06 149 PHE A CA 1
ATOM 1087 C C . PHE A 1 149 ? 7.391 -5.262 -20.891 1.00 91.06 149 PHE A C 1
ATOM 1089 O O . PHE A 1 149 ? 6.712 -5.168 -19.881 1.00 91.06 149 PHE A O 1
ATOM 1096 N N . GLU A 1 150 ? 6.844 -5.209 -22.113 1.00 91.75 150 GLU A N 1
ATOM 1097 C CA . GLU A 1 150 ? 5.392 -5.107 -22.361 1.00 91.75 150 GLU A CA 1
ATOM 1098 C C . GLU A 1 150 ? 4.732 -6.480 -22.552 1.00 91.75 150 GLU A C 1
ATOM 1100 O O . GLU A 1 150 ? 3.572 -6.568 -22.958 1.00 91.75 150 GLU A O 1
ATOM 1105 N N . ARG A 1 151 ? 5.477 -7.569 -22.331 1.00 90.38 151 ARG A N 1
ATOM 1106 C CA . ARG A 1 151 ? 4.941 -8.921 -22.466 1.00 90.38 151 ARG A CA 1
ATOM 1107 C C . ARG A 1 151 ? 3.973 -9.229 -21.340 1.00 90.38 151 ARG A C 1
ATOM 1109 O O . ARG A 1 151 ? 4.215 -8.875 -20.194 1.00 90.38 151 ARG A O 1
ATOM 1116 N N . THR A 1 152 ? 2.921 -9.957 -21.683 1.00 92.75 152 THR A N 1
ATOM 1117 C CA . THR A 1 152 ? 1.991 -10.518 -20.713 1.00 92.75 152 THR A CA 1
ATOM 1118 C C . THR A 1 152 ? 2.708 -11.530 -19.815 1.00 92.75 152 THR A C 1
ATOM 1120 O O . THR A 1 152 ? 3.396 -12.417 -20.324 1.00 92.75 152 THR A O 1
ATOM 1123 N N . LEU A 1 153 ? 2.512 -11.414 -18.502 1.00 93.94 153 LEU A N 1
ATOM 1124 C CA . LEU A 1 153 ? 3.031 -12.330 -17.481 1.00 93.94 153 LEU A CA 1
ATOM 1125 C C . LEU A 1 153 ? 1.850 -12.918 -16.716 1.00 93.94 153 LEU A C 1
ATOM 1127 O O . LEU A 1 153 ? 1.015 -12.163 -16.231 1.00 93.94 153 LEU A O 1
ATOM 1131 N N . GLN A 1 154 ? 1.724 -14.243 -16.648 1.00 93.12 154 GLN A N 1
ATOM 1132 C CA . GLN A 1 154 ? 0.574 -14.928 -16.031 1.00 93.12 154 GLN A CA 1
ATOM 1133 C C . GLN A 1 154 ? -0.798 -14.399 -16.508 1.00 93.12 154 GLN A C 1
ATOM 1135 O O . GLN A 1 154 ? -1.775 -14.375 -15.767 1.00 93.12 154 GLN A O 1
ATOM 1140 N N . GLY A 1 155 ? -0.892 -13.950 -17.765 1.00 92.62 155 GLY A N 1
ATOM 1141 C CA . GLY A 1 155 ? -2.120 -13.358 -18.314 1.00 92.62 155 GLY A CA 1
ATOM 1142 C C . GLY A 1 155 ? -2.348 -11.875 -17.976 1.00 92.62 155 GLY A C 1
ATOM 1143 O O . GLY A 1 155 ? -3.339 -11.315 -18.437 1.00 92.62 155 GLY A O 1
ATOM 1144 N N . VAL A 1 156 ? -1.439 -11.232 -17.240 1.00 95.38 156 VAL A N 1
ATOM 1145 C CA . VAL A 1 156 ? -1.484 -9.811 -16.865 1.00 95.38 156 VAL A CA 1
ATOM 1146 C C . VAL A 1 156 ? -0.643 -8.975 -17.830 1.00 95.38 156 VAL A C 1
ATOM 1148 O O . VAL A 1 156 ? 0.537 -9.255 -18.048 1.00 95.38 156 VAL A O 1
ATOM 1151 N N . GLU A 1 157 ? -1.248 -7.944 -18.419 1.00 94.50 157 GLU A N 1
ATOM 1152 C CA . GLU A 1 157 ? -0.543 -6.916 -19.196 1.00 94.50 157 GLU A CA 1
ATOM 1153 C C . GLU A 1 157 ? -0.089 -5.774 -18.274 1.00 94.50 157 GLU A C 1
ATOM 1155 O O . GLU A 1 157 ? -0.806 -5.447 -17.327 1.00 94.50 157 GLU A O 1
ATOM 1160 N N . PRO A 1 158 ? 1.072 -5.147 -18.530 1.00 96.25 158 PRO A N 1
ATOM 1161 C CA . PRO A 1 158 ? 1.522 -4.031 -17.717 1.00 96.25 158 PRO A CA 1
ATOM 1162 C C . PRO A 1 158 ? 0.863 -2.716 -18.131 1.00 96.25 158 PRO A C 1
ATOM 1164 O O . PRO A 1 158 ? 0.682 -2.431 -19.319 1.00 96.25 158 PRO A O 1
ATOM 1167 N N . GLU A 1 159 ? 0.647 -1.853 -17.147 1.00 96.19 159 GLU A N 1
ATOM 1168 C CA . GLU A 1 159 ? 0.496 -0.421 -17.377 1.00 96.19 159 GLU A CA 1
ATOM 1169 C C . GLU A 1 159 ? 1.873 0.204 -17.627 1.00 96.19 159 GLU A C 1
ATOM 1171 O O . GLU A 1 159 ? 2.855 -0.124 -16.953 1.00 96.19 159 GLU A O 1
ATOM 1176 N N . VAL A 1 160 ? 1.966 1.086 -18.627 1.00 96.12 160 VAL A N 1
ATOM 1177 C CA . VAL A 1 160 ? 3.247 1.620 -19.108 1.00 96.12 160 VAL A CA 1
ATOM 1178 C C . VAL A 1 160 ? 3.307 3.124 -18.899 1.00 96.12 160 VAL A C 1
ATOM 1180 O O . VAL A 1 160 ? 2.479 3.872 -19.420 1.00 96.12 160 VAL A O 1
ATOM 1183 N N . PHE A 1 161 ? 4.349 3.582 -18.211 1.00 96.06 161 PHE A N 1
ATOM 1184 C CA . PHE A 1 161 ? 4.597 4.994 -17.944 1.00 96.06 161 PHE A CA 1
ATOM 1185 C C . PHE A 1 161 ? 5.962 5.411 -18.475 1.00 96.06 161 PHE A C 1
ATOM 1187 O O . PHE A 1 161 ? 6.931 4.656 -18.457 1.00 96.06 161 PHE A O 1
ATOM 1194 N N . THR A 1 162 ? 6.049 6.648 -18.950 1.00 95.00 162 THR A N 1
ATOM 1195 C CA . THR A 1 162 ? 7.317 7.277 -19.319 1.00 95.00 162 THR A CA 1
ATOM 1196 C C . THR A 1 162 ? 7.758 8.215 -18.208 1.00 95.00 162 THR A C 1
ATOM 1198 O O . THR A 1 162 ? 6.954 9.015 -17.728 1.00 95.00 162 THR A O 1
ATOM 1201 N N . ILE A 1 163 ? 9.043 8.157 -17.863 1.00 94.81 163 ILE A N 1
ATOM 1202 C CA . ILE A 1 163 ? 9.711 9.166 -17.045 1.00 94.81 163 ILE A CA 1
ATOM 1203 C C . ILE A 1 163 ? 10.568 10.008 -17.994 1.00 94.81 163 ILE A C 1
ATOM 1205 O O . ILE A 1 163 ? 11.514 9.466 -18.582 1.00 94.81 163 ILE A O 1
ATOM 1209 N N . PRO A 1 164 ? 10.243 11.299 -18.209 1.00 91.62 164 PRO A N 1
ATOM 1210 C CA . PRO A 1 164 ? 10.975 12.151 -19.137 1.00 91.62 164 PRO A CA 1
ATOM 1211 C C . PRO A 1 164 ? 12.483 12.089 -18.896 1.00 91.62 164 PRO A C 1
ATOM 1213 O O . PRO A 1 164 ? 12.940 12.257 -17.774 1.00 91.62 164 PRO A O 1
ATOM 1216 N N . ASP A 1 165 ? 13.232 11.816 -19.963 1.00 89.19 165 ASP A N 1
ATOM 1217 C CA . ASP A 1 165 ? 14.696 11.692 -19.988 1.00 89.19 165 ASP A CA 1
ATOM 1218 C C . ASP A 1 165 ? 15.330 10.551 -19.166 1.00 89.19 165 ASP A C 1
ATOM 1220 O O . ASP A 1 165 ? 16.504 10.257 -19.391 1.00 89.19 165 ASP A O 1
ATOM 1224 N N . GLU A 1 166 ? 14.560 9.824 -18.352 1.00 92.62 166 GLU A N 1
ATOM 1225 C CA . GLU A 1 166 ? 15.081 8.795 -17.438 1.00 92.62 166 GLU A CA 1
ATOM 1226 C C . GLU A 1 166 ? 14.818 7.357 -17.913 1.00 92.62 166 GLU A C 1
ATOM 1228 O O . GLU A 1 166 ? 15.703 6.504 -17.810 1.00 92.62 166 GLU A O 1
ATOM 1233 N N . GLY A 1 167 ? 13.636 7.061 -18.469 1.00 93.62 167 GLY A N 1
ATOM 1234 C CA . GLY A 1 167 ? 13.290 5.696 -18.881 1.00 93.62 167 GLY A CA 1
ATOM 1235 C C . GLY A 1 167 ? 11.794 5.398 -18.946 1.00 93.62 167 GLY A C 1
ATOM 1236 O O . GLY A 1 167 ? 10.963 6.301 -19.066 1.00 93.62 167 GLY A O 1
ATOM 1237 N N . GLU A 1 168 ? 11.461 4.110 -18.876 1.00 94.88 168 GLU A N 1
ATOM 1238 C CA . GLU A 1 168 ? 10.084 3.607 -18.874 1.00 94.88 168 GLU A CA 1
ATOM 1239 C C . GLU A 1 168 ? 9.827 2.723 -17.653 1.00 94.88 168 GLU A C 1
ATOM 1241 O O . GLU A 1 168 ? 10.678 1.924 -17.260 1.00 94.88 168 GLU A O 1
ATOM 1246 N N . LEU A 1 169 ? 8.639 2.869 -17.074 1.00 96.19 169 LEU A N 1
ATOM 1247 C CA . LEU A 1 169 ? 8.146 2.088 -15.951 1.00 96.19 169 LEU A CA 1
ATOM 1248 C C . LEU A 1 169 ? 7.024 1.167 -16.442 1.00 96.19 169 LEU A C 1
ATOM 1250 O O . LEU A 1 169 ? 6.124 1.612 -17.154 1.00 96.19 169 LEU A O 1
ATOM 1254 N N . TYR A 1 170 ? 7.073 -0.095 -16.039 1.00 96.75 170 TYR A N 1
ATOM 1255 C CA . TYR A 1 170 ? 6.084 -1.116 -16.364 1.00 96.75 170 TYR A CA 1
ATOM 1256 C C . TYR A 1 170 ? 5.528 -1.669 -15.056 1.00 96.75 170 TYR A C 1
ATOM 1258 O O . TYR A 1 170 ? 6.293 -2.217 -14.263 1.00 96.75 170 TYR A O 1
ATOM 1266 N N . ILE A 1 171 ? 4.229 -1.502 -14.815 1.00 97.56 171 ILE A N 1
ATOM 1267 C CA . ILE A 1 171 ? 3.571 -1.939 -13.579 1.00 97.56 171 ILE A CA 1
ATOM 1268 C C . ILE A 1 171 ? 2.595 -3.063 -13.912 1.00 97.56 171 ILE A C 1
ATOM 1270 O O . ILE A 1 171 ? 1.633 -2.860 -14.648 1.00 97.56 171 ILE A O 1
ATOM 1274 N N . PHE A 1 172 ? 2.830 -4.241 -13.347 1.00 97.56 172 PHE A N 1
ATOM 1275 C CA . PHE A 1 172 ? 1.925 -5.381 -13.418 1.00 97.56 172 PHE A CA 1
ATOM 1276 C C . PHE A 1 172 ? 1.146 -5.481 -12.110 1.00 97.56 172 PHE A C 1
ATOM 1278 O O . PHE A 1 172 ? 1.757 -5.552 -11.042 1.00 97.56 172 PHE A O 1
ATOM 1285 N N . ALA A 1 173 ? -0.181 -5.512 -12.202 1.00 97.25 173 ALA A N 1
ATOM 1286 C CA . ALA A 1 173 ? -1.086 -5.687 -11.072 1.00 97.25 173 ALA A CA 1
ATOM 1287 C C . ALA A 1 173 ? -1.659 -7.113 -11.085 1.00 97.25 173 ALA A C 1
ATOM 1289 O O . ALA A 1 173 ? -2.534 -7.429 -11.893 1.00 97.25 173 ALA A O 1
ATOM 1290 N N . PHE A 1 174 ? -1.141 -7.984 -10.223 1.00 96.19 174 PHE A N 1
ATOM 1291 C CA . PHE A 1 174 ? -1.606 -9.366 -10.093 1.00 96.19 174 PHE A CA 1
ATOM 1292 C C . PHE A 1 174 ? -2.750 -9.467 -9.084 1.00 96.19 174 PHE A C 1
ATOM 1294 O O . PHE A 1 174 ? -3.026 -8.531 -8.336 1.00 96.19 174 PHE A O 1
ATOM 1301 N N . SER A 1 175 ? -3.428 -10.617 -9.026 1.00 91.62 175 SER A N 1
ATOM 1302 C CA . SER A 1 175 ? -4.496 -10.803 -8.035 1.00 91.62 175 SER A CA 1
ATOM 1303 C C . SER A 1 175 ? -3.964 -11.119 -6.630 1.00 91.62 175 SER A C 1
ATOM 1305 O O . SER A 1 175 ? -4.692 -10.990 -5.645 1.00 91.62 175 SER A O 1
ATOM 1307 N N . SER A 1 176 ? -2.695 -11.532 -6.522 1.00 88.25 176 SER A N 1
ATOM 1308 C CA . SER A 1 176 ? -2.031 -11.859 -5.259 1.00 88.25 176 SER A CA 1
ATOM 1309 C C . SER A 1 176 ? -0.508 -11.724 -5.349 1.00 88.25 176 SER A C 1
ATOM 1311 O O . SER A 1 176 ? 0.066 -11.737 -6.436 1.00 88.25 176 SER A O 1
ATOM 1313 N N . GLU A 1 177 ? 0.157 -11.656 -4.193 1.00 90.19 177 GLU A N 1
ATOM 1314 C CA . GLU A 1 177 ? 1.625 -11.697 -4.093 1.00 90.19 177 GLU A CA 1
ATOM 1315 C C . GLU A 1 177 ? 2.209 -13.002 -4.661 1.00 90.19 177 GLU A C 1
ATOM 1317 O O . GLU A 1 177 ? 3.269 -13.007 -5.279 1.00 90.19 177 GLU A O 1
ATOM 1322 N N . GLN A 1 178 ? 1.503 -14.128 -4.524 1.00 90.00 178 GLN A N 1
ATOM 1323 C CA . GLN A 1 178 ? 1.984 -15.384 -5.094 1.00 90.00 178 GLN A CA 1
ATOM 1324 C C . GLN A 1 178 ? 1.977 -15.361 -6.630 1.00 90.00 178 GLN A C 1
ATOM 1326 O O . GLN A 1 178 ? 2.967 -15.752 -7.247 1.00 90.00 178 GLN A O 1
ATOM 1331 N N . GLU A 1 179 ? 0.911 -14.847 -7.247 1.00 93.56 179 GLU A N 1
ATOM 1332 C CA . GLU A 1 179 ? 0.878 -14.650 -8.703 1.00 93.56 179 GLU A CA 1
ATOM 1333 C C . GLU A 1 179 ? 1.929 -13.636 -9.169 1.00 93.56 179 GLU A C 1
ATOM 1335 O O . GLU A 1 179 ? 2.516 -13.807 -10.235 1.00 93.56 179 GLU A O 1
ATOM 1340 N N . GLN A 1 180 ? 2.221 -12.618 -8.355 1.00 96.75 180 GLN A N 1
ATOM 1341 C CA . GLN A 1 180 ? 3.299 -11.664 -8.612 1.00 96.75 180 GLN A CA 1
ATOM 1342 C C . GLN A 1 180 ? 4.670 -12.354 -8.672 1.00 96.75 180 GLN A C 1
ATOM 1344 O O . GLN A 1 180 ? 5.437 -12.118 -9.610 1.00 96.75 180 GLN A O 1
ATOM 1349 N N . LEU A 1 181 ? 4.964 -13.252 -7.728 1.00 94.44 181 LEU A N 1
ATOM 1350 C CA . LEU A 1 181 ? 6.213 -14.020 -7.708 1.00 94.44 181 LEU A CA 1
ATOM 1351 C C . LEU A 1 181 ? 6.314 -14.987 -8.894 1.00 94.44 181 LEU A C 1
ATOM 1353 O O . LEU A 1 181 ? 7.389 -15.148 -9.479 1.00 94.44 181 LEU A O 1
ATOM 1357 N N . GLU A 1 182 ? 5.200 -15.616 -9.271 1.00 96.12 182 GLU A N 1
ATOM 1358 C CA . GLU A 1 182 ? 5.114 -16.477 -10.454 1.00 96.12 182 GLU A CA 1
ATOM 1359 C C . GLU A 1 182 ? 5.327 -15.669 -11.744 1.00 96.12 182 GLU A C 1
ATOM 1361 O O . GLU A 1 182 ? 6.125 -16.071 -12.593 1.00 96.12 182 GLU A O 1
ATOM 1366 N N . GLY A 1 183 ? 4.712 -14.488 -11.854 1.00 96.31 183 GLY A N 1
ATOM 1367 C CA . GLY A 1 183 ? 4.923 -13.545 -12.952 1.00 96.31 183 GLY A CA 1
ATOM 1368 C C . GLY A 1 183 ? 6.371 -13.063 -13.050 1.00 96.31 183 GLY A C 1
ATOM 1369 O O . GLY A 1 183 ? 6.934 -13.021 -14.145 1.00 96.31 183 GLY A O 1
ATOM 1370 N N . TRP A 1 184 ? 7.022 -12.778 -11.919 1.00 96.06 184 TRP A N 1
ATOM 1371 C CA . TRP A 1 184 ? 8.449 -12.449 -11.888 1.00 96.06 184 TRP A CA 1
ATOM 1372 C C . TRP A 1 184 ? 9.324 -13.619 -12.355 1.00 96.06 184 TRP A C 1
ATOM 1374 O O . TRP A 1 184 ? 10.236 -13.432 -13.164 1.00 96.06 184 TRP A O 1
ATOM 1384 N N . SER A 1 185 ? 9.028 -14.839 -11.899 1.00 95.88 185 SER A N 1
ATOM 1385 C CA . SER A 1 185 ? 9.733 -16.038 -12.359 1.00 95.88 185 SER A CA 1
ATOM 1386 C C . SER A 1 185 ? 9.566 -16.256 -13.866 1.00 95.88 185 SER A C 1
ATOM 1388 O O . SER A 1 185 ? 10.532 -16.613 -14.540 1.00 95.88 185 SER A O 1
ATOM 1390 N N . GLU A 1 186 ? 8.364 -16.039 -14.403 1.00 95.38 186 GLU A N 1
ATOM 1391 C CA . GLU A 1 186 ? 8.096 -16.123 -15.839 1.00 95.38 186 GLU A CA 1
ATOM 1392 C C . GLU A 1 186 ? 8.868 -15.056 -16.620 1.00 95.38 186 GLU A C 1
ATOM 1394 O O . GLU A 1 186 ? 9.471 -15.369 -17.646 1.00 95.38 186 GLU A O 1
ATOM 1399 N N . PHE A 1 187 ? 8.911 -13.814 -16.130 1.00 95.12 187 PHE A N 1
ATOM 1400 C CA . PHE A 1 187 ? 9.695 -12.754 -16.759 1.00 95.12 187 PHE A CA 1
ATOM 1401 C C . PHE A 1 187 ? 11.172 -13.147 -16.874 1.00 95.12 187 PHE A C 1
ATOM 1403 O O . PHE A 1 187 ? 11.766 -13.023 -17.946 1.00 95.12 187 PHE A O 1
ATOM 1410 N N . LEU A 1 188 ? 11.766 -13.670 -15.800 1.00 93.81 188 LEU A N 1
ATOM 1411 C CA . LEU A 1 188 ? 13.160 -14.116 -15.808 1.00 93.81 188 LEU A CA 1
ATOM 1412 C C . LEU A 1 188 ? 13.410 -15.242 -16.822 1.00 93.81 188 LEU A C 1
ATOM 1414 O O . LEU A 1 188 ? 14.405 -15.195 -17.545 1.00 93.81 188 LEU A O 1
ATOM 1418 N N . ASP A 1 189 ? 12.508 -16.220 -16.921 1.00 93.00 189 ASP A N 1
ATOM 1419 C CA . ASP A 1 189 ? 12.617 -17.315 -17.895 1.00 93.00 189 ASP A CA 1
ATOM 1420 C C . ASP A 1 189 ? 12.506 -16.802 -19.340 1.00 93.00 189 ASP A C 1
ATOM 1422 O O . ASP A 1 189 ? 13.368 -17.065 -20.183 1.00 93.00 189 ASP A O 1
ATOM 1426 N N . GLN A 1 190 ? 11.498 -15.969 -19.614 1.00 88.69 190 GLN A N 1
ATOM 1427 C CA . GLN A 1 190 ? 11.261 -15.407 -20.943 1.00 88.69 190 GLN A CA 1
ATOM 1428 C C . GLN A 1 190 ? 12.379 -14.470 -21.424 1.00 88.69 190 GLN A C 1
ATOM 1430 O O . GLN A 1 190 ? 12.523 -14.254 -22.634 1.00 88.69 190 GLN A O 1
ATOM 1435 N N . THR A 1 191 ? 13.141 -13.887 -20.496 1.00 89.44 191 THR A N 1
ATOM 1436 C CA . THR A 1 191 ? 14.200 -12.915 -20.790 1.00 89.44 191 THR A CA 1
ATOM 1437 C C . THR A 1 191 ? 15.617 -13.464 -20.659 1.00 89.44 191 THR A C 1
ATOM 1439 O O . THR A 1 191 ? 16.560 -12.783 -21.057 1.00 89.44 191 THR A O 1
ATOM 1442 N N . ALA A 1 192 ? 15.789 -14.717 -20.226 1.00 87.62 192 ALA A N 1
ATOM 1443 C CA . ALA A 1 192 ? 17.097 -15.335 -19.987 1.00 87.62 192 ALA A CA 1
ATOM 1444 C C . ALA A 1 192 ? 18.056 -15.296 -21.195 1.00 87.62 192 ALA A C 1
ATOM 1446 O O . ALA A 1 192 ? 19.276 -15.297 -21.026 1.00 87.62 192 ALA A O 1
ATOM 1447 N N . THR A 1 193 ? 17.523 -15.267 -22.419 1.00 83.06 193 THR A N 1
ATOM 1448 C CA . THR A 1 193 ? 18.308 -15.189 -23.664 1.00 83.06 193 THR A CA 1
ATOM 1449 C C . THR A 1 193 ? 18.094 -13.887 -24.438 1.00 83.06 193 THR A C 1
ATOM 1451 O O . THR A 1 193 ? 18.504 -13.795 -25.596 1.00 83.06 193 THR A O 1
ATOM 1454 N N . ALA A 1 194 ? 17.392 -12.912 -23.858 1.00 81.56 194 ALA A N 1
ATOM 1455 C CA . ALA A 1 194 ? 17.105 -11.640 -24.505 1.00 81.56 194 ALA A CA 1
ATOM 1456 C C . ALA A 1 194 ? 18.269 -10.657 -24.314 1.00 81.56 194 ALA A C 1
ATOM 1458 O O . ALA A 1 194 ? 18.872 -10.588 -23.246 1.00 81.56 194 ALA A O 1
ATOM 1459 N N . ASP A 1 195 ? 18.561 -9.866 -25.347 1.00 80.12 195 ASP A N 1
ATOM 1460 C CA . ASP A 1 195 ? 19.441 -8.704 -25.215 1.00 80.12 195 ASP A CA 1
ATOM 1461 C C . ASP A 1 195 ? 18.646 -7.580 -24.540 1.00 80.12 195 ASP A C 1
ATOM 1463 O O . ASP A 1 195 ? 17.814 -6.917 -25.167 1.00 80.12 195 ASP A O 1
ATOM 1467 N N . MET A 1 196 ? 18.803 -7.464 -23.222 1.00 83.19 196 MET A N 1
ATOM 1468 C CA . MET A 1 196 ? 18.034 -6.536 -22.402 1.00 83.19 196 MET A CA 1
ATOM 1469 C C . MET A 1 196 ? 18.769 -5.213 -22.224 1.00 83.19 196 MET A C 1
ATOM 1471 O O . MET A 1 196 ? 19.972 -5.175 -21.966 1.00 83.19 196 MET A O 1
ATOM 1475 N N . VAL A 1 197 ? 18.012 -4.116 -22.262 1.00 86.88 197 VAL A N 1
ATOM 1476 C CA . VAL A 1 197 ? 18.492 -2.856 -21.686 1.00 86.88 197 VAL A CA 1
ATOM 1477 C C . VAL A 1 197 ? 18.651 -3.013 -20.176 1.00 86.88 197 VAL A C 1
ATOM 1479 O O . VAL A 1 197 ? 18.036 -3.886 -19.560 1.00 86.88 197 VAL A O 1
ATOM 1482 N N . ALA A 1 198 ? 19.465 -2.153 -19.571 1.00 90.75 198 ALA A N 1
ATOM 1483 C CA . ALA A 1 198 ? 19.572 -2.116 -18.124 1.00 90.75 198 ALA A CA 1
ATOM 1484 C C . ALA A 1 198 ? 18.195 -1.829 -17.508 1.00 90.75 198 ALA A C 1
ATOM 1486 O O . ALA A 1 198 ? 17.461 -0.957 -17.981 1.00 90.75 198 ALA A O 1
ATOM 1487 N N . TYR A 1 199 ? 17.869 -2.538 -16.433 1.00 94.25 199 TYR A N 1
ATOM 1488 C CA . TYR A 1 199 ? 16.614 -2.364 -15.719 1.00 94.25 199 TYR A CA 1
ATOM 1489 C C . TYR A 1 199 ? 16.773 -2.716 -14.241 1.00 94.25 199 TYR A C 1
ATOM 1491 O O . TYR A 1 199 ? 17.768 -3.326 -13.839 1.00 94.25 199 TYR A O 1
ATOM 1499 N N . LYS A 1 200 ? 15.763 -2.364 -13.450 1.00 94.75 200 LYS A N 1
ATOM 1500 C CA . LYS A 1 200 ? 15.595 -2.830 -12.075 1.00 94.75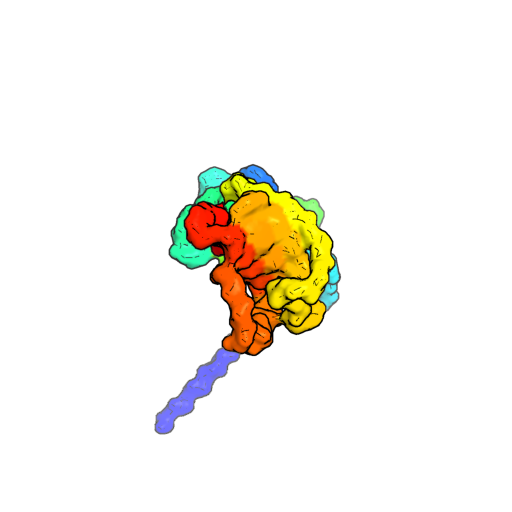 200 LYS A CA 1
ATOM 1501 C C . LYS A 1 200 ? 14.146 -3.197 -11.814 1.00 94.75 200 LYS A C 1
ATOM 1503 O O . LYS A 1 200 ? 13.245 -2.638 -12.436 1.00 94.75 200 LYS A O 1
ATOM 1508 N N . ASN A 1 201 ? 13.940 -4.153 -10.918 1.00 95.81 201 ASN A N 1
ATOM 1509 C CA . ASN A 1 201 ? 12.621 -4.541 -10.455 1.00 95.81 201 ASN A CA 1
ATOM 1510 C C . ASN A 1 201 ? 12.374 -4.067 -9.019 1.00 95.81 201 ASN A C 1
ATOM 1512 O O . ASN A 1 201 ? 1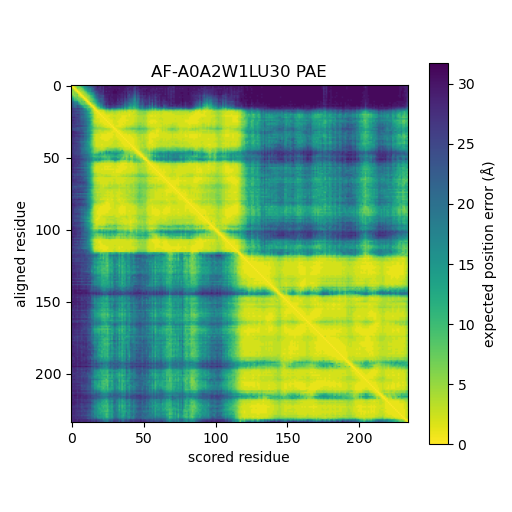3.289 -4.038 -8.196 1.00 95.81 201 ASN A O 1
ATOM 1516 N N . TYR A 1 202 ? 11.118 -3.764 -8.725 1.00 95.81 202 TYR A N 1
ATOM 1517 C CA . TYR A 1 202 ? 10.601 -3.528 -7.386 1.00 95.81 202 TYR A CA 1
ATOM 1518 C C . TYR A 1 202 ? 9.362 -4.406 -7.218 1.00 95.81 202 TYR A C 1
ATOM 1520 O O . TYR A 1 202 ? 8.555 -4.529 -8.142 1.00 95.81 202 TYR A O 1
ATOM 1528 N N . ASN A 1 203 ? 9.234 -5.045 -6.061 1.00 93.31 203 ASN A N 1
ATOM 1529 C CA . ASN A 1 203 ? 8.109 -5.921 -5.748 1.00 93.31 203 ASN A CA 1
ATOM 1530 C C . ASN A 1 203 ? 7.432 -5.361 -4.505 1.00 93.31 203 ASN A C 1
ATOM 1532 O O . ASN A 1 203 ? 8.117 -5.107 -3.512 1.00 93.31 203 ASN A O 1
ATOM 1536 N N . ILE A 1 204 ? 6.121 -5.164 -4.567 1.00 92.88 204 ILE A N 1
ATOM 1537 C CA . ILE A 1 204 ? 5.335 -4.715 -3.422 1.00 92.88 204 ILE A CA 1
ATOM 1538 C C . ILE A 1 204 ? 3.937 -5.316 -3.495 1.00 92.88 204 ILE A C 1
ATOM 1540 O O . ILE A 1 204 ? 3.223 -5.122 -4.475 1.00 92.88 204 ILE A O 1
ATOM 1544 N N . ASP A 1 205 ? 3.555 -6.061 -2.460 1.00 92.94 205 ASP A N 1
ATOM 1545 C CA . ASP A 1 205 ? 2.275 -6.768 -2.386 1.00 92.94 205 ASP A CA 1
ATOM 1546 C C . ASP A 1 205 ? 2.000 -7.586 -3.666 1.00 92.94 205 ASP A C 1
ATOM 1548 O O . ASP A 1 205 ? 2.775 -8.465 -4.034 1.00 92.94 205 ASP A O 1
ATOM 1552 N N . SER A 1 206 ? 0.913 -7.292 -4.378 1.00 94.69 206 SER A N 1
ATOM 1553 C CA . SER A 1 206 ? 0.537 -7.965 -5.629 1.00 94.69 206 SER A CA 1
ATOM 1554 C C . SER A 1 206 ? 1.094 -7.288 -6.891 1.00 94.69 206 SER A C 1
ATOM 1556 O O . SER A 1 206 ? 0.648 -7.591 -7.996 1.00 94.69 206 SER A O 1
ATOM 1558 N N . PHE A 1 207 ? 2.073 -6.387 -6.761 1.00 97.62 207 PHE A N 1
ATOM 1559 C CA . PHE A 1 207 ? 2.612 -5.600 -7.870 1.00 97.62 207 PHE A CA 1
ATOM 1560 C C . PHE A 1 207 ? 4.067 -5.946 -8.197 1.00 97.62 207 PHE A C 1
ATOM 1562 O O . PHE A 1 207 ? 4.939 -5.997 -7.326 1.00 97.62 207 PHE A O 1
ATOM 1569 N N . LEU A 1 208 ? 4.344 -6.129 -9.491 1.00 97.88 208 LEU A N 1
ATOM 1570 C CA . LEU A 1 208 ? 5.698 -6.138 -10.049 1.00 97.88 208 LEU A CA 1
ATOM 1571 C C . LEU A 1 208 ? 5.912 -4.841 -10.821 1.00 97.88 208 LEU A C 1
ATOM 1573 O O . LEU A 1 208 ? 5.162 -4.531 -11.743 1.00 97.88 208 LEU A O 1
ATOM 1577 N N . ILE A 1 209 ? 6.968 -4.116 -10.480 1.00 97.94 209 ILE A N 1
ATOM 1578 C CA . ILE A 1 209 ? 7.338 -2.867 -11.135 1.00 97.94 209 ILE A CA 1
ATOM 1579 C C . ILE A 1 209 ? 8.698 -3.073 -11.786 1.00 97.94 209 ILE A C 1
ATOM 1581 O O . ILE A 1 209 ? 9.659 -3.430 -11.109 1.00 97.94 209 ILE A O 1
ATOM 1585 N N . LEU A 1 210 ? 8.800 -2.831 -13.088 1.00 96.94 210 LEU A N 1
ATOM 1586 C CA . LEU A 1 210 ? 10.060 -2.870 -13.825 1.00 96.94 210 LEU A CA 1
ATOM 1587 C C . LEU A 1 210 ? 10.388 -1.465 -14.317 1.00 96.94 210 LEU A C 1
ATOM 1589 O O . LEU A 1 210 ? 9.594 -0.856 -15.028 1.00 96.94 210 LEU A O 1
ATOM 1593 N N . PHE A 1 211 ? 11.566 -0.957 -13.971 1.00 96.00 211 PHE A N 1
ATOM 1594 C CA . PHE A 1 211 ? 12.083 0.303 -14.488 1.00 96.00 211 PHE A CA 1
ATOM 1595 C C . PHE A 1 211 ? 13.211 0.027 -15.478 1.00 96.00 211 PHE A C 1
ATO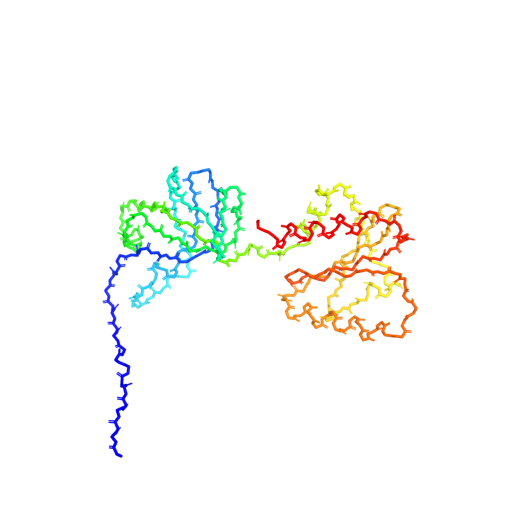M 1597 O O . PHE A 1 211 ? 14.273 -0.453 -15.086 1.00 96.00 211 PHE A O 1
ATOM 1604 N N . ALA A 1 212 ? 12.979 0.311 -16.759 1.00 93.94 212 ALA A N 1
ATOM 1605 C CA . ALA A 1 212 ? 13.974 0.190 -17.817 1.00 93.94 212 ALA A CA 1
ATOM 1606 C C . ALA A 1 212 ? 14.676 1.538 -18.034 1.00 93.94 212 ALA A C 1
ATOM 1608 O O . ALA A 1 212 ? 14.050 2.528 -18.427 1.00 93.94 212 ALA A O 1
ATOM 1609 N N . TYR A 1 213 ? 15.987 1.569 -17.793 1.00 90.94 213 TYR A N 1
ATOM 1610 C CA . TYR A 1 213 ? 16.788 2.788 -17.832 1.00 90.94 213 TYR A CA 1
ATOM 1611 C C . TYR A 1 213 ? 17.036 3.261 -19.265 1.00 90.94 213 TYR A C 1
ATOM 1613 O O . TYR A 1 213 ? 17.432 2.485 -20.138 1.00 90.94 213 TYR A O 1
ATOM 1621 N N . LYS A 1 214 ? 16.933 4.573 -19.484 1.00 88.19 214 LYS A N 1
ATOM 1622 C CA . LYS A 1 214 ? 17.539 5.236 -20.647 1.00 88.19 214 LYS A CA 1
ATOM 1623 C C . LYS A 1 214 ? 18.998 5.614 -20.375 1.00 88.19 214 LYS A C 1
ATOM 1625 O O . LYS A 1 214 ? 19.815 5.576 -21.294 1.00 88.19 214 LYS A O 1
ATOM 1630 N N . ASN A 1 215 ? 19.321 5.967 -19.128 1.00 83.56 215 ASN A N 1
ATOM 1631 C CA . ASN A 1 215 ? 20.666 6.302 -18.660 1.00 83.56 215 ASN A CA 1
ATOM 1632 C C . ASN A 1 215 ? 20.936 5.651 -17.290 1.00 83.56 215 ASN A C 1
ATOM 1634 O O . ASN A 1 215 ? 20.073 5.666 -16.420 1.00 83.56 215 ASN A O 1
ATOM 1638 N N . LEU A 1 216 ? 22.137 5.097 -17.101 1.00 78.94 216 LEU A N 1
ATOM 1639 C CA . LEU A 1 216 ? 22.570 4.469 -15.846 1.00 78.94 216 LEU A CA 1
ATOM 1640 C C . LEU A 1 216 ? 22.849 5.487 -14.729 1.00 78.94 216 LEU A C 1
ATOM 1642 O O . LEU A 1 216 ? 22.790 5.133 -13.558 1.00 78.94 216 LEU A O 1
ATOM 1646 N N . GLU A 1 217 ? 23.143 6.743 -15.072 1.00 77.62 217 GLU A N 1
ATOM 1647 C CA . GLU A 1 217 ? 23.402 7.828 -14.110 1.00 77.62 217 GLU A CA 1
ATOM 1648 C C . GLU A 1 217 ? 22.110 8.540 -13.667 1.00 77.62 217 GLU A C 1
ATOM 1650 O O . GLU A 1 217 ? 22.076 9.761 -13.524 1.00 77.62 217 GLU A O 1
ATOM 1655 N N . THR A 1 218 ? 21.021 7.789 -13.502 1.00 82.38 218 THR A N 1
ATOM 1656 C CA . THR A 1 218 ? 19.719 8.344 -13.126 1.00 82.38 218 THR A CA 1
ATOM 1657 C C . THR A 1 218 ? 19.525 8.396 -11.612 1.00 82.38 218 THR A C 1
ATOM 1659 O O . THR A 1 218 ? 19.797 7.435 -10.891 1.00 82.38 218 THR A O 1
ATOM 1662 N N . ASP A 1 219 ? 18.971 9.506 -11.126 1.00 89.81 219 ASP A N 1
ATOM 1663 C CA . ASP A 1 219 ? 18.484 9.624 -9.749 1.00 89.81 219 ASP A CA 1
ATOM 1664 C C . ASP A 1 219 ? 17.079 9.017 -9.571 1.00 89.81 219 ASP A C 1
ATOM 1666 O O . ASP A 1 219 ? 16.607 8.881 -8.437 1.00 89.81 219 ASP A O 1
ATOM 1670 N N . ALA A 1 220 ? 16.408 8.645 -10.669 1.00 92.38 220 ALA A N 1
ATOM 1671 C CA . ALA A 1 220 ? 15.063 8.082 -10.644 1.00 92.38 220 ALA A CA 1
ATOM 1672 C C . ALA A 1 220 ? 15.021 6.749 -9.895 1.00 92.38 220 ALA A C 1
ATOM 1674 O O . ALA A 1 220 ? 14.093 6.546 -9.123 1.00 92.38 220 ALA A O 1
ATOM 1675 N N . ASP A 1 221 ? 16.045 5.892 -10.025 1.00 91.50 221 ASP A N 1
ATOM 1676 C CA . ASP A 1 221 ? 16.111 4.630 -9.269 1.00 91.50 221 ASP A CA 1
ATOM 1677 C C . ASP A 1 221 ? 15.985 4.870 -7.761 1.00 91.50 221 ASP A C 1
ATOM 1679 O O . ASP A 1 221 ? 15.138 4.285 -7.091 1.00 91.50 221 ASP A O 1
ATOM 1683 N N . ARG A 1 222 ? 16.807 5.781 -7.228 1.00 93.25 222 ARG A N 1
ATOM 1684 C CA . ARG A 1 222 ? 16.829 6.098 -5.795 1.00 93.25 222 ARG A CA 1
ATOM 1685 C C . ARG A 1 222 ? 15.477 6.628 -5.321 1.00 93.25 222 ARG A C 1
ATOM 1687 O O . ARG A 1 222 ? 15.036 6.278 -4.234 1.00 93.25 222 ARG A O 1
ATOM 1694 N N . LYS A 1 223 ? 14.835 7.475 -6.125 1.00 95.56 223 LYS A N 1
ATOM 1695 C CA . LYS A 1 223 ? 13.525 8.056 -5.812 1.00 95.56 223 LYS A CA 1
ATOM 1696 C C . LYS A 1 223 ? 12.398 7.028 -5.894 1.00 95.56 223 LYS A C 1
ATOM 1698 O O . LYS A 1 223 ? 11.556 7.008 -5.010 1.00 95.56 223 LYS A O 1
ATOM 1703 N N . ILE A 1 224 ? 12.397 6.165 -6.911 1.00 95.62 224 ILE A N 1
ATOM 1704 C CA . ILE A 1 224 ? 11.427 5.069 -7.025 1.00 95.62 224 ILE A CA 1
ATOM 1705 C C . ILE A 1 224 ? 11.607 4.121 -5.845 1.00 95.62 224 ILE A C 1
ATOM 1707 O O . ILE A 1 224 ? 10.629 3.821 -5.178 1.00 95.62 224 ILE A O 1
ATOM 1711 N N . GLN A 1 225 ? 12.843 3.721 -5.529 1.00 94.31 225 GLN A N 1
ATOM 1712 C CA . GLN A 1 225 ? 13.117 2.897 -4.355 1.00 94.31 225 GLN A CA 1
ATOM 1713 C C . GLN A 1 225 ? 12.564 3.547 -3.085 1.00 94.31 225 GLN A C 1
ATOM 1715 O O . GLN A 1 225 ? 11.840 2.885 -2.366 1.00 94.31 225 GLN A O 1
ATOM 1720 N N . HIS A 1 226 ? 12.815 4.840 -2.860 1.00 91.94 226 HIS A N 1
ATOM 1721 C CA . HIS A 1 226 ? 12.281 5.550 -1.696 1.00 91.94 226 HIS A CA 1
ATOM 1722 C C . HIS A 1 226 ? 10.745 5.584 -1.664 1.00 91.94 226 HIS A C 1
ATOM 1724 O O . HIS A 1 226 ? 10.160 5.418 -0.605 1.00 91.94 226 HIS A O 1
ATOM 1730 N N . ALA A 1 227 ? 10.076 5.755 -2.810 1.00 94.31 227 ALA A N 1
ATOM 1731 C CA . ALA A 1 227 ? 8.615 5.684 -2.886 1.00 94.31 227 ALA A CA 1
ATOM 1732 C C . ALA A 1 227 ? 8.079 4.284 -2.544 1.00 94.31 227 ALA A C 1
ATOM 1734 O O . ALA A 1 227 ? 7.085 4.158 -1.837 1.00 94.31 227 ALA A O 1
ATOM 1735 N N . ILE A 1 228 ? 8.726 3.230 -3.051 1.00 93.69 228 ILE A N 1
ATOM 1736 C CA . ILE A 1 228 ? 8.349 1.848 -2.730 1.00 93.69 228 ILE A CA 1
ATOM 1737 C C . ILE A 1 228 ? 8.645 1.539 -1.265 1.00 93.69 228 ILE A C 1
ATOM 1739 O O . ILE A 1 228 ? 7.824 0.904 -0.609 1.00 93.69 228 ILE A O 1
ATOM 1743 N N . ASP A 1 229 ? 9.770 2.033 -0.749 1.00 88.62 229 ASP A N 1
ATOM 1744 C CA . ASP A 1 229 ? 10.133 1.919 0.654 1.00 88.62 229 ASP A CA 1
ATOM 1745 C C . ASP A 1 229 ? 9.059 2.600 1.503 1.00 88.62 229 ASP A C 1
ATOM 1747 O O . ASP A 1 229 ? 8.488 1.912 2.323 1.00 88.62 229 ASP A O 1
ATOM 1751 N N . GLU A 1 230 ? 8.642 3.841 1.232 1.00 85.56 230 GLU A N 1
ATOM 1752 C CA . GLU A 1 230 ? 7.537 4.516 1.946 1.00 85.56 230 GLU A CA 1
ATOM 1753 C C . GLU A 1 230 ? 6.202 3.755 1.891 1.00 85.56 230 GLU A C 1
ATOM 1755 O O . GLU A 1 230 ? 5.441 3.772 2.854 1.00 85.56 230 GLU A O 1
ATOM 1760 N N . LEU A 1 231 ? 5.899 3.074 0.782 1.00 85.94 231 LEU A N 1
ATOM 1761 C CA . LEU A 1 231 ? 4.711 2.216 0.688 1.00 85.94 231 LEU A CA 1
ATOM 1762 C C . LEU A 1 231 ? 4.857 0.918 1.499 1.00 85.94 231 LEU A C 1
ATOM 1764 O O . LEU A 1 231 ? 3.854 0.291 1.857 1.00 85.94 231 LEU A O 1
ATOM 1768 N N . SER A 1 232 ? 6.097 0.491 1.742 1.00 77.19 232 SER A N 1
ATOM 1769 C CA . SER A 1 232 ? 6.454 -0.716 2.489 1.00 77.19 232 SER A CA 1
ATOM 1770 C C . SER A 1 232 ? 6.793 -0.463 3.966 1.00 77.19 232 SER A C 1
ATOM 1772 O O . SER A 1 232 ? 6.711 -1.388 4.779 1.00 77.19 232 SER A O 1
ATOM 1774 N N . GLU A 1 233 ? 7.164 0.775 4.289 1.00 66.31 233 GLU A N 1
ATOM 1775 C CA . GLU A 1 233 ? 7.624 1.291 5.569 1.00 66.31 233 GLU A CA 1
ATOM 1776 C C . GLU A 1 233 ? 6.477 1.946 6.342 1.00 66.31 233 GLU A C 1
ATOM 1778 O O . GLU A 1 233 ? 5.387 2.214 5.832 1.00 66.31 233 GLU A O 1
ATOM 1783 N N . TRP A 1 234 ? 6.753 2.125 7.626 1.00 53.88 234 TRP A N 1
ATOM 1784 C CA . TRP A 1 234 ? 5.842 2.499 8.692 1.00 53.88 234 TRP A CA 1
ATOM 1785 C C . TRP A 1 234 ? 6.300 3.808 9.324 1.00 53.88 234 TRP A C 1
ATOM 1787 O O . TRP A 1 234 ? 7.495 3.874 9.705 1.00 53.88 234 TRP A O 1
#

Foldseek 3Di:
DDDDPPPPPPPPPLDLWFDQKDKFFFADADPFWTWTFCLCLLCPSPDDDRDPDTDTDIETEDPQEWEEEPVRHGDDSVPDDGGFMKMFGFPDGHSPNVCVVDPDHDYTYGNYIYTHGHRADQDPVLLQVLLVVLVWDWDWDDDPVPDLLQDDFPNWGWTWIDGPPWFIKTKTAAPWLVSQVSSVVVSCVSCVPPPAADWDWDGGTRMIMITGTPDPPDPSVVSSVVSRCVSVDD